Protein AF-0000000080916011 (afdb_homodimer)

InterPro domains:
  IPR001005 SANT/Myb domain [PF23082] (28-76)
  IPR001005 SANT/Myb domain [SM00717] (25-77)
  IPR001005 SANT/Myb domain [cd00167] (28-74)
  IPR009057 Homedomain-like superfamily [SSF46689] (27-83)
  IPR017884 SANT domain [PS51293] (24-79)
  IPR044636 Transcription factor RADIALIS-like [PTHR43952] (23-93)

Solvent-accessible surface area (backbone atoms only — not comparable to full-atom values): 12588 Å² total; per-residue (Å²): 134,87,80,73,76,76,70,77,59,70,60,61,59,50,49,50,47,45,49,49,48,43,49,52,53,51,66,51,63,49,60,67,56,46,51,48,49,52,51,34,42,21,74,42,39,93,82,41,79,67,32,53,59,58,43,18,68,75,37,84,76,39,46,47,68,52,50,52,49,51,50,51,49,52,53,48,55,54,50,38,43,74,65,46,55,65,62,88,78,43,80,62,73,89,61,74,74,67,64,65,66,69,66,68,70,126,134,88,81,72,74,75,69,76,60,69,62,59,58,49,48,50,47,44,49,51,47,43,51,52,52,51,68,50,62,50,60,66,58,46,53,49,49,53,51,33,43,20,75,41,41,94,83,39,80,67,34,54,60,56,43,17,68,75,37,85,77,39,47,45,68,51,49,52,50,50,49,52,48,53,53,47,53,54,50,38,44,74,64,47,55,66,63,87,76,46,83,64,75,88,62,77,74,66,67,65,67,69,67,69,72,123

Structure (mmCIF, N/CA/C/O backbone):
data_AF-0000000080916011-model_v1
#
loop_
_entity.id
_entity.type
_entity.pdbx_description
1 polymer 'SANT domain-containing protein'
#
loop_
_atom_site.group_PDB
_atom_site.id
_atom_site.type_symbol
_atom_site.label_atom_id
_atom_site.label_alt_id
_atom_site.label_comp_id
_atom_site.label_asym_id
_atom_site.label_entity_id
_atom_site.label_seq_id
_atom_site.pdbx_PDB_ins_code
_atom_site.Cartn_x
_atom_site.Cartn_y
_atom_site.Cartn_z
_atom_site.occupancy
_atom_site.B_iso_or_equiv
_atom_site.auth_seq_id
_atom_site.auth_comp_id
_atom_site.auth_asy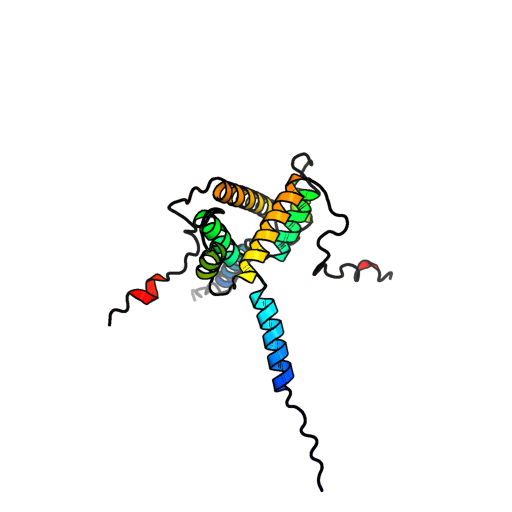m_id
_atom_site.auth_atom_id
_atom_site.pdbx_PDB_model_num
ATOM 1 N N . MET A 1 1 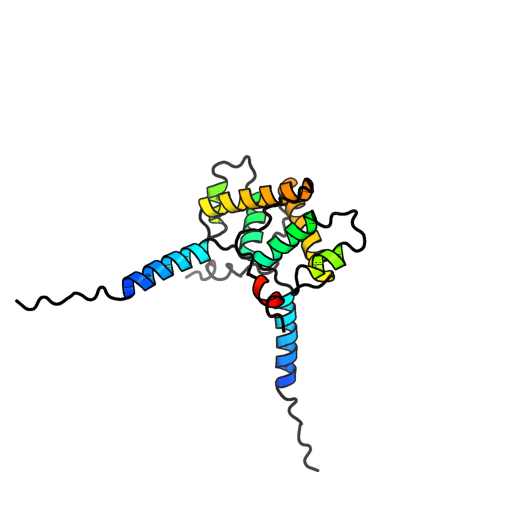? 17.516 40.656 -46.938 1 30.97 1 MET A N 1
ATOM 2 C CA . MET A 1 1 ? 16.969 40.5 -45.625 1 30.97 1 MET A CA 1
ATOM 3 C C . MET A 1 1 ? 17.141 39.062 -45.125 1 30.97 1 MET A C 1
ATOM 5 O O . MET A 1 1 ? 16.719 38.125 -45.812 1 30.97 1 MET A O 1
ATOM 9 N N . ASN A 1 2 ? 18.297 38.688 -44.375 1 34.66 2 ASN A N 1
ATOM 10 C CA . ASN A 1 2 ? 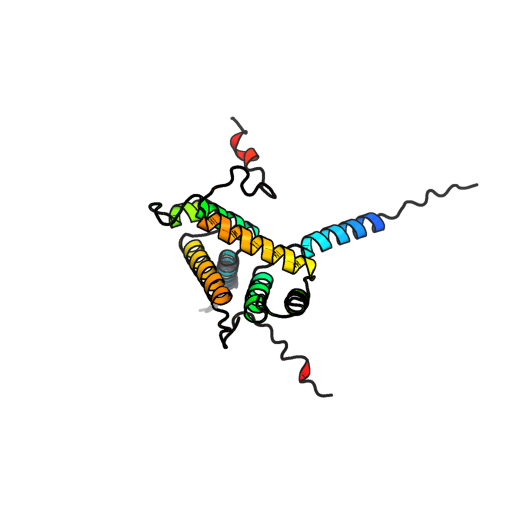18.828 37.438 -43.844 1 34.66 2 ASN A CA 1
ATOM 11 C C . ASN A 1 2 ? 17.859 36.781 -42.875 1 34.66 2 ASN A C 1
ATOM 13 O O . ASN A 1 2 ? 17.578 37.375 -41.812 1 34.66 2 ASN A O 1
ATOM 17 N N . SER A 1 3 ? 16.75 36.188 -43.219 1 41.78 3 SER A N 1
ATOM 18 C CA . SER A 1 3 ? 15.734 35.469 -42.469 1 41.78 3 SER A CA 1
ATOM 19 C C . SER A 1 3 ? 16.359 34.406 -41.562 1 41.78 3 SER A C 1
ATOM 21 O O . SER A 1 3 ? 16.734 33.312 -42.031 1 41.78 3 SER A O 1
ATOM 23 N N . GLY A 1 4 ? 17.219 34.75 -40.594 1 38.47 4 GLY A N 1
ATOM 24 C CA . GLY A 1 4 ? 17.766 33.875 -39.562 1 38.47 4 GLY A CA 1
ATOM 25 C C . GLY A 1 4 ? 16.719 33.031 -38.875 1 38.47 4 GLY A C 1
ATOM 26 O O . GLY A 1 4 ? 15.797 33.562 -38.25 1 38.47 4 GLY A O 1
ATOM 27 N N . ILE A 1 5 ? 16.391 31.859 -39.406 1 44.34 5 ILE A N 1
ATOM 28 C CA . ILE A 1 5 ? 15.586 30.812 -38.781 1 44.34 5 ILE A CA 1
ATOM 29 C C . ILE A 1 5 ? 16.016 30.594 -37.344 1 44.34 5 ILE A C 1
ATOM 31 O O . ILE A 1 5 ? 17.172 30.266 -37.094 1 44.34 5 ILE A O 1
ATOM 35 N N . GLU A 1 6 ? 15.484 31.375 -36.438 1 45.16 6 GLU A N 1
ATOM 36 C CA . GLU A 1 6 ? 15.656 31.109 -35.031 1 45.16 6 GLU A CA 1
ATOM 37 C C . GLU A 1 6 ? 15.43 29.625 -34.688 1 45.16 6 GLU A C 1
ATOM 39 O O . GLU A 1 6 ? 14.367 29.078 -35 1 45.16 6 GLU A O 1
ATOM 44 N N . VAL A 1 7 ? 16.422 28.797 -34.875 1 41.09 7 VAL A N 1
ATOM 45 C CA . VAL A 1 7 ? 16.453 27.438 -34.344 1 41.09 7 VAL A CA 1
ATOM 46 C C . VAL A 1 7 ? 15.906 27.422 -32.906 1 41.09 7 VAL A C 1
ATOM 48 O O . VAL A 1 7 ? 16.422 28.125 -32.031 1 41.09 7 VAL A O 1
ATOM 51 N N . LEU A 1 8 ? 14.617 27.328 -32.844 1 41.47 8 LEU A N 1
ATOM 52 C CA . LEU A 1 8 ? 14.07 27.016 -31.516 1 41.47 8 LEU A CA 1
ATOM 53 C C . LEU A 1 8 ? 14.977 26.062 -30.766 1 41.47 8 LEU A C 1
ATOM 55 O O . LEU A 1 8 ? 15.406 25.047 -31.312 1 41.47 8 LEU A O 1
ATOM 59 N N . SER A 1 9 ? 15.852 26.531 -29.953 1 42.62 9 SER A N 1
ATOM 60 C CA . SER A 1 9 ? 16.828 25.844 -29.109 1 42.62 9 SER A CA 1
ATOM 61 C C . SER A 1 9 ? 16.219 24.625 -28.438 1 42.62 9 SER A C 1
ATOM 63 O O . SER A 1 9 ? 15.047 24.656 -28.047 1 42.62 9 SER A O 1
ATOM 65 N N . PRO A 1 10 ? 16.797 23.453 -28.609 1 45.28 10 PRO A N 1
ATOM 66 C CA . PRO A 1 10 ? 16.469 22.188 -27.953 1 45.28 10 PRO A CA 1
ATOM 67 C C . PRO A 1 10 ? 16.156 22.359 -26.469 1 45.28 10 PRO A C 1
ATOM 69 O O . PRO A 1 10 ? 15.82 21.391 -25.781 1 45.28 10 PRO A O 1
ATOM 72 N N . ALA A 1 11 ? 16.375 23.531 -25.922 1 47.03 11 ALA A N 1
ATOM 73 C CA . ALA A 1 11 ? 16.109 23.703 -24.5 1 47.03 11 ALA A CA 1
ATOM 74 C C . ALA A 1 11 ? 14.617 23.547 -24.203 1 47.03 11 ALA A C 1
ATOM 76 O O . ALA A 1 11 ? 14.227 23.125 -23.109 1 47.03 11 ALA A O 1
ATOM 77 N N . SER A 1 12 ? 13.805 23.922 -25.125 1 51.16 12 SER A N 1
ATOM 78 C CA . SER A 1 12 ? 12.383 23.812 -24.828 1 51.16 12 SER A CA 1
ATOM 79 C C . SER A 1 12 ? 11.961 22.359 -24.672 1 51.16 12 SER A C 1
ATOM 81 O O . SER A 1 12 ? 11.102 22.031 -23.844 1 51.16 12 SER A O 1
ATOM 83 N N . TYR A 1 13 ? 12.453 21.531 -25.469 1 50.59 13 TYR A N 1
ATOM 84 C CA . TYR A 1 13 ? 12.133 20.109 -25.375 1 50.59 13 TYR A CA 1
ATOM 85 C C . TYR A 1 13 ? 12.719 19.5 -24.109 1 50.59 13 TYR A C 1
ATOM 87 O O . TYR A 1 13 ? 12.094 18.641 -23.484 1 50.59 13 TYR A O 1
ATOM 95 N N . LEU A 1 14 ? 13.812 19.922 -23.641 1 52.12 14 LEU A N 1
ATOM 96 C CA . LEU A 1 14 ? 14.391 19.391 -22.406 1 52.12 14 LEU A CA 1
ATOM 97 C C . LEU A 1 14 ? 13.594 19.859 -21.188 1 52.12 14 LEU A C 1
ATOM 99 O O . LEU A 1 14 ? 13.469 19.109 -20.219 1 52.12 14 LEU A O 1
ATOM 103 N N . GLN A 1 15 ? 13.094 21.047 -21.25 1 53.47 15 GLN A N 1
ATOM 104 C CA . GLN A 1 15 ? 12.266 21.531 -20.156 1 53.47 15 GLN A CA 1
ATOM 105 C C . GLN A 1 15 ? 10.961 20.75 -20.062 1 53.47 15 GLN A C 1
ATOM 107 O O . GLN A 1 15 ? 10.5 20.422 -18.969 1 53.47 15 GLN A O 1
ATOM 112 N N . SER A 1 16 ? 10.367 20.578 -21.203 1 54.91 16 SER A N 1
ATOM 113 C CA . SER A 1 16 ? 9.141 19.797 -21.219 1 54.91 16 SER A CA 1
ATOM 114 C C . SER A 1 16 ? 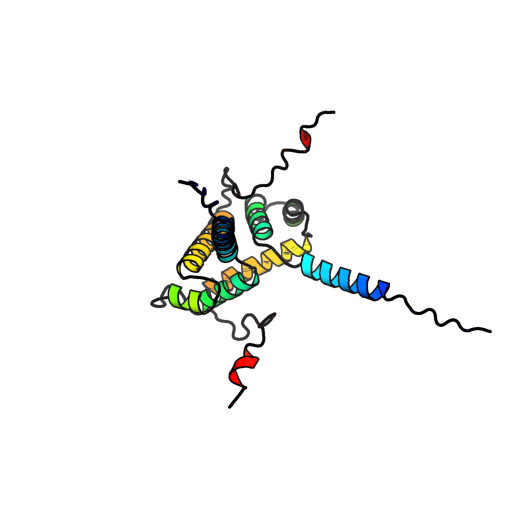9.383 18.375 -20.75 1 54.91 16 SER A C 1
ATOM 116 O O . SER A 1 16 ? 8.562 17.797 -20.031 1 54.91 16 SER A O 1
ATOM 118 N N . SER A 1 17 ? 10.508 17.906 -21.328 1 53.72 17 SER A N 1
ATOM 119 C CA . SER A 1 17 ? 10.828 16.547 -20.906 1 53.72 17 SER A CA 1
ATOM 120 C C . SER A 1 17 ? 11.117 16.484 -19.422 1 53.72 17 SER A C 1
ATOM 122 O O . SER A 1 17 ? 10.758 15.508 -18.75 1 53.72 17 SER A O 1
ATOM 124 N N . ASN A 1 18 ? 11.773 17.547 -19 1 54.34 18 ASN A N 1
ATOM 125 C CA . ASN A 1 18 ? 12.055 17.609 -17.578 1 54.34 18 ASN A CA 1
ATOM 126 C C . ASN A 1 18 ? 10.773 17.719 -16.75 1 54.34 18 ASN A C 1
ATOM 128 O O . ASN A 1 18 ? 10.664 17.125 -15.68 1 54.34 18 ASN A O 1
ATOM 132 N N . TRP A 1 19 ? 9.906 18.625 -17.344 1 58.16 19 TRP A N 1
ATOM 133 C CA . TRP A 1 19 ? 8.656 18.766 -16.609 1 58.16 19 TRP A CA 1
ATOM 134 C C . TRP A 1 19 ? 7.875 17.453 -16.594 1 58.16 19 TRP A C 1
ATOM 136 O O . TRP A 1 19 ? 7.176 17.141 -15.633 1 58.16 19 TRP A O 1
ATOM 146 N N . LEU A 1 20 ? 7.832 16.75 -17.797 1 55.53 20 LEU A N 1
ATOM 147 C CA . LEU A 1 20 ? 7.16 15.461 -17.859 1 55.53 20 LEU A CA 1
ATOM 148 C C . LEU A 1 20 ? 7.848 14.445 -16.953 1 55.53 20 LEU A C 1
ATOM 150 O O . LEU A 1 20 ? 7.18 13.648 -16.297 1 55.53 20 LEU A O 1
ATOM 154 N N . LEU A 1 21 ? 9.141 14.477 -17.047 1 56.78 21 LEU A N 1
ATOM 155 C CA . LEU A 1 21 ? 9.906 13.602 -16.172 1 56.78 21 LEU A CA 1
ATOM 156 C C . LEU A 1 21 ? 9.688 13.977 -14.711 1 56.78 21 LEU A C 1
ATOM 158 O O . LEU A 1 21 ? 9.578 13.094 -13.852 1 56.78 21 LEU A O 1
ATOM 162 N N . GLN A 1 22 ? 9.664 15.234 -14.484 1 54.78 22 GLN A N 1
ATOM 163 C CA . GLN A 1 22 ? 9.398 15.703 -13.125 1 54.78 22 GLN A CA 1
ATOM 164 C C . GLN A 1 22 ? 8 15.305 -12.664 1 54.78 22 GLN A C 1
ATOM 166 O O . GLN A 1 22 ? 7.812 14.883 -11.523 1 54.78 22 GLN A O 1
ATOM 171 N N . GLU A 1 23 ? 7.047 15.555 -13.539 1 54.34 23 GLU A N 1
ATOM 172 C CA . GLU A 1 23 ? 5.688 15.125 -13.219 1 54.34 23 GLU A CA 1
ATOM 173 C C . GLU A 1 23 ? 5.629 13.617 -12.977 1 54.34 23 GLU A C 1
ATOM 175 O O . GLU A 1 23 ? 4.965 13.156 -12.047 1 54.34 23 GLU A O 1
ATOM 180 N N . SER A 1 24 ? 6.367 12.906 -13.898 1 55.12 24 SER A N 1
ATOM 181 C CA . SER A 1 24 ? 6.383 11.453 -13.75 1 55.12 24 SER A CA 1
ATOM 182 C C . SER A 1 24 ? 7.043 11.039 -12.438 1 55.12 24 SER A C 1
ATOM 184 O O . SER A 1 24 ? 6.574 10.117 -11.766 1 55.12 24 SER A O 1
ATOM 186 N N . LEU A 1 25 ? 8.102 11.836 -12.156 1 55.16 25 LEU A N 1
ATOM 187 C CA . LEU A 1 25 ? 8.805 11.508 -10.914 1 55.16 25 LEU A CA 1
ATOM 188 C C . LEU A 1 25 ? 7.977 11.93 -9.703 1 55.16 25 LEU A C 1
ATOM 190 O O . LEU A 1 25 ? 7.996 11.258 -8.672 1 55.16 25 LEU A O 1
ATOM 194 N N . GLY A 1 26 ? 7.328 13.094 -9.867 1 55.66 26 GLY A N 1
ATOM 195 C CA . GLY A 1 26 ? 6.488 13.57 -8.781 1 55.66 26 GLY A CA 1
ATOM 196 C C . GLY A 1 26 ? 5.27 12.695 -8.539 1 55.66 26 GLY A C 1
ATOM 197 O O . GLY A 1 26 ? 4.762 12.625 -7.422 1 55.66 26 GLY A O 1
ATOM 198 N N . THR A 1 27 ? 4.977 11.922 -9.578 1 70.62 27 THR A N 1
ATOM 199 C CA . THR A 1 27 ? 3.77 11.109 -9.445 1 70.62 27 THR A CA 1
ATOM 200 C C . THR A 1 27 ? 4.113 9.703 -8.969 1 70.62 27 THR A C 1
ATOM 202 O O . THR A 1 27 ? 3.242 8.977 -8.484 1 70.62 27 THR A O 1
ATOM 205 N N . ARG A 1 28 ? 5.336 9.516 -8.938 1 88.06 28 ARG A N 1
ATOM 206 C CA . ARG A 1 28 ? 5.707 8.18 -8.484 1 88.06 28 ARG A CA 1
ATOM 207 C C . ARG A 1 28 ? 5.949 8.156 -6.977 1 88.06 28 ARG A C 1
ATOM 209 O O . ARG A 1 28 ? 6.539 9.086 -6.426 1 88.06 28 ARG A O 1
ATOM 216 N N . TRP A 1 29 ? 5.422 7.238 -6.352 1 94.25 29 TRP A N 1
ATOM 217 C CA . TRP A 1 29 ? 5.559 7.062 -4.906 1 94.25 29 TRP A CA 1
ATOM 218 C C . TRP A 1 29 ? 6.629 6.023 -4.586 1 94.25 29 TRP A C 1
ATOM 220 O O . TRP A 1 29 ? 6.586 4.898 -5.09 1 94.25 29 TRP A O 1
ATOM 230 N N . THR A 1 30 ? 7.578 6.492 -3.795 1 89.44 30 THR A N 1
ATOM 231 C CA . THR A 1 30 ? 8.5 5.52 -3.223 1 89.44 30 THR A CA 1
ATOM 232 C C . THR A 1 30 ? 7.871 4.809 -2.029 1 89.44 30 THR A C 1
ATOM 234 O O . THR A 1 30 ? 6.852 5.258 -1.503 1 89.44 30 THR A O 1
ATOM 237 N N . ARG A 1 31 ? 8.531 3.781 -1.639 1 88.56 31 ARG A N 1
ATOM 238 C CA . ARG A 1 31 ? 8.062 3.07 -0.455 1 88.56 31 ARG A CA 1
ATOM 239 C C . ARG A 1 31 ? 8.133 3.961 0.782 1 88.56 31 ARG A C 1
ATOM 241 O O . ARG A 1 31 ? 7.227 3.938 1.62 1 88.56 31 ARG A O 1
ATOM 248 N N . GLN A 1 32 ? 9.133 4.738 0.878 1 90.31 32 GLN A N 1
ATOM 249 C CA . GLN A 1 32 ? 9.281 5.633 2.023 1 90.31 32 GLN A CA 1
ATOM 250 C C . GLN A 1 32 ? 8.188 6.695 2.031 1 90.31 32 GLN A C 1
ATOM 252 O O . GLN A 1 32 ? 7.59 6.973 3.074 1 90.31 32 GLN A O 1
ATOM 257 N N . GLU A 1 33 ? 7.949 7.246 0.902 1 93.56 33 GLU A N 1
ATOM 258 C CA . GLU A 1 33 ? 6.875 8.234 0.801 1 93.56 33 GLU A CA 1
ATOM 259 C C . GLU A 1 33 ? 5.527 7.617 1.164 1 93.56 33 GLU A C 1
ATOM 261 O O . GLU A 1 33 ? 4.711 8.25 1.835 1 93.56 33 GLU A O 1
ATOM 266 N N . ASN A 1 34 ? 5.363 6.402 0.759 1 94.5 34 ASN A N 1
ATOM 267 C CA . ASN A 1 34 ? 4.109 5.734 1.087 1 94.5 34 ASN A CA 1
ATOM 268 C C . ASN A 1 34 ? 3.984 5.48 2.586 1 94.5 34 ASN A C 1
ATOM 270 O O . ASN A 1 34 ? 2.9 5.613 3.154 1 94.5 34 ASN A O 1
ATOM 274 N N . LYS A 1 35 ? 5.031 5.125 3.225 1 93 35 LYS A N 1
ATOM 275 C CA . LYS A 1 35 ? 4.984 4.895 4.664 1 93 35 LYS A CA 1
ATOM 276 C C . LYS A 1 35 ? 4.691 6.191 5.418 1 93 35 LYS A C 1
ATOM 278 O O . LYS A 1 35 ? 3.93 6.191 6.387 1 93 35 LYS A O 1
ATOM 283 N N . LEU A 1 36 ? 5.234 7.297 4.98 1 94.38 36 LEU A N 1
ATOM 284 C CA . LEU A 1 36 ? 4.922 8.594 5.566 1 94.38 36 LEU A CA 1
ATOM 285 C C . LEU A 1 36 ? 3.449 8.938 5.367 1 94.38 36 LEU A C 1
ATOM 287 O O . LEU A 1 36 ? 2.789 9.422 6.289 1 94.38 36 LEU A O 1
ATOM 291 N N . PHE A 1 37 ? 2.992 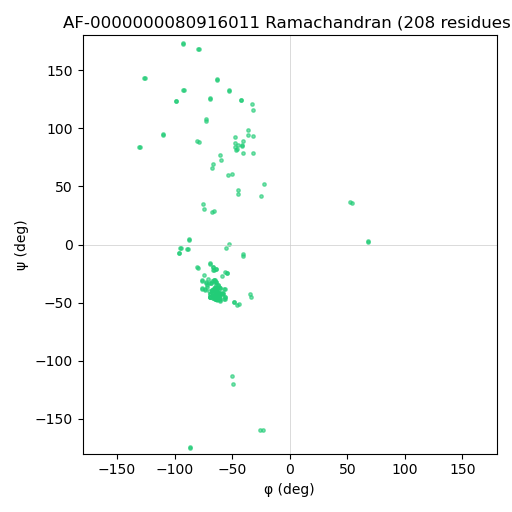8.633 4.195 1 96.94 37 PHE A N 1
ATOM 292 C CA . PHE A 1 37 ? 1.596 8.867 3.848 1 96.94 37 PHE A CA 1
ATOM 293 C C . PHE A 1 37 ? 0.671 8.07 4.762 1 96.94 37 PHE A C 1
ATOM 295 O O . PHE A 1 37 ? -0.263 8.625 5.344 1 96.94 37 PHE A O 1
ATOM 302 N N . GLU A 1 38 ? 0.99 6.84 4.906 1 95.19 38 GLU A N 1
ATOM 303 C CA . GLU A 1 38 ? 0.184 5.969 5.758 1 95.19 38 GLU A CA 1
ATOM 304 C C . GLU A 1 38 ? 0.22 6.434 7.211 1 95.19 38 GLU A C 1
ATOM 306 O O . GLU A 1 38 ? -0.804 6.422 7.895 1 95.19 38 GLU A O 1
ATOM 311 N N . SER A 1 39 ? 1.323 6.887 7.648 1 94 39 SER A N 1
ATOM 312 C CA . SER A 1 39 ? 1.439 7.422 9 1 94 39 SER A CA 1
ATOM 313 C C . SER A 1 39 ? 0.639 8.711 9.156 1 94 39 SER A C 1
ATOM 315 O O . SER A 1 39 ? -0.003 8.93 10.188 1 94 39 SER A O 1
ATOM 317 N N . ALA A 1 40 ? 0.683 9.523 8.148 1 96.88 40 ALA A N 1
ATOM 318 C CA . ALA A 1 40 ? -0.062 10.781 8.18 1 96.88 40 ALA A CA 1
ATOM 319 C C . ALA A 1 40 ? -1.563 10.523 8.281 1 96.88 40 ALA A C 1
ATOM 321 O O . ALA A 1 40 ? -2.279 11.258 8.969 1 96.88 40 ALA A O 1
ATOM 322 N N . LEU A 1 41 ? -1.995 9.469 7.656 1 97.31 41 LEU A N 1
ATOM 323 C CA . LEU A 1 41 ? -3.414 9.133 7.691 1 97.31 41 LEU A CA 1
ATOM 324 C C . LEU A 1 41 ? -3.848 8.758 9.109 1 97.31 41 LEU A C 1
ATOM 326 O O . LEU A 1 41 ? -5.008 8.953 9.477 1 97.31 41 LEU A O 1
ATOM 330 N N . VAL A 1 42 ? -2.938 8.219 9.82 1 94.94 42 VAL A N 1
ATOM 331 C CA . VAL A 1 42 ? -3.232 7.867 11.211 1 94.94 42 VAL A CA 1
ATOM 332 C C . VAL A 1 42 ? -3.393 9.141 12.039 1 94.94 42 VAL A C 1
ATOM 334 O O . VAL A 1 42 ? -4.332 9.258 12.828 1 94.94 42 VAL A O 1
ATOM 337 N N . VAL A 1 43 ? -2.52 10.047 11.852 1 94.5 43 VAL A N 1
ATOM 338 C CA . VAL A 1 43 ? -2.498 11.297 12.602 1 94.5 43 VAL A CA 1
ATOM 339 C C . VAL A 1 43 ? -3.689 12.164 12.203 1 94.5 43 VAL A C 1
ATOM 341 O O . VAL A 1 43 ? -4.383 12.711 13.062 1 94.5 43 VAL A O 1
ATOM 344 N N . TYR A 1 44 ? -3.91 12.25 10.93 1 96.81 44 TYR A N 1
ATOM 345 C CA . TYR A 1 44 ? -5.012 13.039 10.398 1 96.81 44 TYR A CA 1
ATOM 346 C C . TYR A 1 44 ? -6.094 12.148 9.805 1 96.81 44 TYR A C 1
ATOM 348 O O . TYR A 1 44 ? -6.07 11.844 8.609 1 96.81 44 TYR A O 1
ATOM 356 N N . ASP A 1 45 ? -7.062 11.852 10.586 1 93.94 45 ASP A N 1
ATOM 357 C CA . ASP A 1 45 ? -8.094 10.906 10.18 1 93.94 45 ASP A CA 1
ATOM 358 C C . ASP A 1 45 ? -9.211 11.609 9.398 1 93.94 45 ASP A C 1
ATOM 360 O O . ASP A 1 45 ? -9.047 12.766 8.992 1 93.94 45 ASP A O 1
ATOM 364 N N . LYS A 1 46 ? -10.227 11.008 9.047 1 94.31 46 LYS A N 1
ATOM 365 C CA . LYS A 1 46 ? -11.273 11.461 8.141 1 94.31 46 LYS A CA 1
ATOM 366 C C . LYS A 1 46 ? -12 12.68 8.703 1 94.31 46 LYS A C 1
ATOM 368 O O . LYS A 1 46 ? -12.602 13.453 7.953 1 94.31 46 LYS A O 1
ATOM 373 N N . ASP A 1 47 ? -11.891 12.828 10.023 1 95.56 47 ASP A N 1
ATOM 374 C CA . ASP A 1 47 ? -12.633 13.922 10.641 1 95.56 47 ASP A CA 1
ATOM 375 C C . ASP A 1 47 ? -11.75 15.164 10.805 1 95.56 47 ASP A C 1
ATOM 377 O O . ASP A 1 47 ? -12.219 16.203 11.266 1 95.56 47 ASP A O 1
ATOM 381 N N . THR A 1 48 ? -10.539 15.039 10.445 1 96.5 48 THR A N 1
ATOM 382 C CA . THR A 1 48 ? -9.617 16.172 10.57 1 96.5 48 THR A CA 1
ATOM 383 C C . THR A 1 48 ? -9.969 17.266 9.57 1 96.5 48 THR A C 1
ATOM 385 O O . THR A 1 48 ? -10.07 17.016 8.367 1 96.5 48 THR A O 1
ATOM 388 N N . PRO A 1 49 ? -10.172 18.484 9.938 1 98.31 49 PRO A N 1
ATOM 389 C CA . PRO A 1 49 ? -10.336 19.578 8.977 1 98.31 49 PRO A CA 1
ATOM 390 C C . PRO A 1 49 ? -9.086 19.797 8.125 1 98.31 49 PRO A C 1
ATOM 392 O O . PRO A 1 49 ? -7.965 19.688 8.617 1 98.31 49 PRO A O 1
ATOM 395 N N . ASP A 1 50 ? -9.227 20.109 6.875 1 98.38 50 ASP A N 1
ATOM 396 C CA . ASP A 1 50 ? -8.148 20.328 5.914 1 98.38 50 ASP A CA 1
ATOM 397 C C . ASP A 1 50 ? -7.176 19.156 5.887 1 98.38 50 ASP A C 1
ATOM 399 O O . ASP A 1 50 ? -5.965 19.344 5.789 1 98.38 50 ASP A O 1
ATOM 403 N N . ARG A 1 51 ? -7.656 17.984 6.039 1 98.19 51 ARG A N 1
ATOM 404 C CA . ARG A 1 51 ? -6.898 16.75 6.188 1 98.19 51 ARG A CA 1
ATOM 405 C C . ARG A 1 51 ? -5.816 16.641 5.121 1 98.19 51 ARG A C 1
ATOM 407 O O . ARG A 1 51 ? -4.652 16.391 5.438 1 98.19 51 ARG A O 1
ATOM 414 N N . TRP A 1 52 ? -6.211 16.859 3.871 1 98.62 52 TRP A N 1
ATOM 415 C CA . TRP A 1 52 ? -5.297 16.562 2.773 1 98.62 52 TRP A CA 1
ATOM 416 C C . TRP A 1 52 ? -4.172 17.578 2.707 1 98.62 52 TRP A C 1
ATOM 418 O O . TRP A 1 52 ? -3.047 17.25 2.324 1 98.62 52 TRP A O 1
ATOM 428 N N . LEU A 1 53 ? -4.457 18.797 3.068 1 98.69 53 LEU A N 1
ATOM 429 C CA . LEU A 1 53 ? -3.389 19.781 3.201 1 98.69 53 LEU A CA 1
ATOM 430 C C . LEU A 1 53 ? -2.375 19.344 4.254 1 98.69 53 LEU A C 1
ATOM 432 O O . LEU A 1 53 ? -1.166 19.469 4.047 1 98.69 53 LEU A O 1
ATOM 436 N N . LYS A 1 54 ? -2.846 18.828 5.371 1 98.56 54 LYS A N 1
ATOM 437 C CA . LYS A 1 54 ? -1.981 18.391 6.465 1 98.56 54 LYS A CA 1
ATOM 438 C C . LYS A 1 54 ? -1.187 17.156 6.07 1 98.56 54 LYS A C 1
ATOM 440 O O . LYS A 1 54 ? 0.017 17.078 6.328 1 98.56 54 LYS A O 1
ATOM 445 N N . VAL A 1 55 ? -1.814 16.234 5.418 1 98.25 55 VAL A N 1
ATOM 446 C CA . VAL A 1 55 ? -1.133 15.039 4.953 1 98.25 55 VAL A CA 1
ATOM 447 C C . VAL A 1 55 ? -0.036 15.414 3.961 1 98.25 55 VAL A C 1
ATOM 449 O O . VAL A 1 55 ? 1.108 14.977 4.094 1 98.25 55 VAL A O 1
ATOM 452 N N . ALA A 1 56 ? -0.318 16.25 3.01 1 97.94 56 ALA A N 1
ATOM 453 C CA . ALA A 1 56 ? 0.651 16.641 1.991 1 97.94 56 ALA A CA 1
ATOM 454 C C . ALA A 1 56 ? 1.829 17.391 2.613 1 97.94 56 ALA A C 1
ATOM 456 O O . ALA A 1 56 ? 2.965 17.266 2.152 1 97.94 56 ALA A O 1
ATOM 457 N N . SER A 1 57 ? 1.591 18.109 3.646 1 98.06 57 SER A N 1
ATOM 458 C CA . SER A 1 57 ? 2.639 18.891 4.285 1 98.06 57 SER A CA 1
ATOM 459 C C . SER A 1 57 ? 3.703 18 4.91 1 98.06 57 SER A C 1
ATOM 461 O O . SER A 1 57 ? 4.824 18.438 5.16 1 98.06 57 SER A O 1
ATOM 463 N N . LEU A 1 58 ? 3.367 16.734 5.199 1 96.81 58 LEU A N 1
ATOM 464 C CA . LEU A 1 58 ? 4.305 15.82 5.836 1 96.81 58 LEU A CA 1
ATOM 465 C C . LEU A 1 58 ? 5.129 15.078 4.793 1 96.81 58 LEU A C 1
ATOM 467 O O . LEU A 1 58 ? 6.031 14.312 5.141 1 96.81 58 LEU A O 1
ATOM 471 N N . ILE A 1 59 ? 4.809 15.312 3.49 1 95.94 59 ILE A N 1
ATOM 472 C CA . ILE A 1 59 ? 5.508 14.672 2.383 1 95.94 59 ILE A CA 1
ATOM 473 C C . ILE A 1 59 ? 5.93 15.719 1.359 1 95.94 59 ILE A C 1
ATOM 475 O O . ILE A 1 59 ? 5.277 15.891 0.327 1 95.94 59 ILE A O 1
ATOM 479 N N . PRO A 1 60 ? 7.023 16.391 1.512 1 93.19 60 PRO A N 1
ATOM 480 C CA . PRO A 1 60 ? 7.406 17.578 0.747 1 93.19 60 PRO A CA 1
ATOM 481 C C . PRO A 1 60 ? 7.383 17.344 -0.762 1 93.19 60 PRO A C 1
ATOM 483 O O . PRO A 1 60 ? 7.137 18.281 -1.532 1 93.19 60 PRO A O 1
ATOM 486 N N . SER A 1 61 ? 7.523 16.172 -1.202 1 93.44 61 SER A N 1
ATOM 487 C CA . SER A 1 61 ? 7.57 15.891 -2.633 1 93.44 61 SER A CA 1
ATOM 488 C C . SER A 1 61 ? 6.172 15.672 -3.201 1 93.44 61 SER A C 1
ATOM 490 O O . SER A 1 61 ? 6.016 15.391 -4.391 1 93.44 61 SER A O 1
ATOM 492 N N . LYS A 1 62 ? 5.18 15.844 -2.422 1 96.25 62 LYS A N 1
ATOM 493 C CA . LYS A 1 62 ? 3.82 15.539 -2.852 1 96.25 62 LYS A CA 1
ATOM 494 C C . LYS A 1 62 ? 2.896 16.734 -2.652 1 96.25 62 LYS A C 1
ATOM 496 O O . LYS A 1 62 ? 2.994 17.438 -1.646 1 96.25 62 LYS A O 1
ATOM 501 N N . THR A 1 63 ? 2.012 16.844 -3.621 1 96.44 63 THR A N 1
ATOM 502 C CA . THR A 1 63 ? 0.969 17.859 -3.539 1 96.44 63 THR A CA 1
ATOM 503 C C . THR A 1 63 ? -0.291 17.297 -2.895 1 96.44 63 THR A C 1
ATOM 505 O O . THR A 1 63 ? -0.397 16.078 -2.691 1 96.44 63 THR A O 1
ATOM 508 N N . VAL A 1 64 ? -1.215 18.188 -2.654 1 98.06 64 VAL A N 1
ATOM 509 C CA . VAL A 1 64 ? -2.521 17.781 -2.137 1 98.06 64 VAL A CA 1
ATOM 510 C C . VAL A 1 64 ? -3.188 16.812 -3.107 1 98.06 64 VAL A C 1
ATOM 512 O O . VAL A 1 64 ? -3.727 15.789 -2.693 1 98.06 64 VAL A O 1
ATOM 515 N N . ASN A 1 65 ? -3.092 17.094 -4.328 1 97.12 65 ASN A N 1
ATOM 516 C CA . ASN A 1 65 ? -3.686 16.203 -5.316 1 97.12 65 ASN A CA 1
ATOM 517 C C . ASN A 1 65 ? -2.994 14.844 -5.324 1 97.12 65 ASN A C 1
ATOM 519 O O . ASN A 1 65 ? -3.646 13.812 -5.508 1 97.12 65 ASN A O 1
ATOM 523 N N . ASP A 1 66 ? -1.749 14.852 -5.145 1 96.56 66 ASP A N 1
ATOM 524 C CA . ASP A 1 66 ? -1.019 13.594 -5.094 1 96.56 66 ASP A CA 1
ATOM 525 C C . ASP A 1 66 ? -1.504 12.719 -3.938 1 96.56 66 ASP A C 1
ATOM 527 O O . ASP A 1 66 ? -1.707 11.516 -4.105 1 96.56 66 ASP A O 1
ATOM 531 N N . VAL A 1 67 ? -1.722 13.281 -2.787 1 97.94 67 VAL A N 1
ATOM 532 C CA . VAL A 1 67 ? -2.07 12.477 -1.622 1 97.94 67 VAL A CA 1
ATOM 533 C C . VAL A 1 67 ? -3.527 12.031 -1.72 1 97.94 67 VAL A C 1
ATOM 535 O O . VAL A 1 67 ? -3.879 10.938 -1.271 1 97.94 67 VAL A O 1
ATOM 538 N N . ILE A 1 68 ? -4.316 12.859 -2.332 1 97.75 68 ILE A N 1
ATOM 539 C CA . ILE A 1 68 ? -5.695 12.445 -2.549 1 97.75 68 ILE A CA 1
ATOM 540 C C . ILE A 1 68 ? -5.73 11.242 -3.492 1 97.75 68 ILE A C 1
ATOM 542 O O . ILE A 1 68 ? -6.422 10.258 -3.227 1 97.75 68 ILE A O 1
ATOM 546 N N . LYS A 1 69 ? -5.051 11.289 -4.512 1 96.62 69 LYS A N 1
ATOM 547 C CA . LYS A 1 69 ? -4.992 10.172 -5.449 1 96.62 69 LYS A CA 1
ATOM 548 C C . LYS A 1 69 ? -4.434 8.922 -4.781 1 96.62 69 LYS A C 1
ATOM 550 O O . LYS A 1 69 ? -4.934 7.812 -5 1 96.62 69 LYS A O 1
ATOM 555 N N . GLN A 1 70 ? -3.338 9.102 -4.043 1 96.38 70 GLN A N 1
ATOM 556 C CA . GLN A 1 70 ? -2.746 7.977 -3.33 1 96.38 70 GLN A CA 1
ATOM 557 C C . GLN A 1 70 ? -3.758 7.324 -2.393 1 96.38 70 GLN A C 1
ATOM 559 O O . GLN A 1 70 ? -3.801 6.098 -2.271 1 96.38 70 GLN A O 1
ATOM 564 N N . TYR A 1 71 ? -4.582 8.133 -1.753 1 97.5 71 TYR A N 1
ATOM 565 C CA . TYR A 1 71 ? -5.613 7.613 -0.862 1 97.5 71 TYR A CA 1
ATOM 566 C C . TYR A 1 71 ? -6.648 6.809 -1.638 1 97.5 71 TYR A C 1
ATOM 568 O O . TYR A 1 71 ? -7.051 5.727 -1.208 1 97.5 71 TYR A O 1
ATOM 576 N N . ARG A 1 72 ? -7.051 7.336 -2.727 1 96.88 72 ARG A N 1
ATOM 577 C CA . ARG A 1 72 ? -8.016 6.625 -3.561 1 96.88 72 ARG A CA 1
ATOM 578 C C . ARG A 1 72 ? -7.449 5.293 -4.043 1 96.88 72 ARG A C 1
ATOM 580 O O . ARG A 1 72 ? -8.156 4.281 -4.055 1 96.88 72 ARG A O 1
ATOM 587 N N . GLU A 1 73 ? -6.176 5.312 -4.43 1 93.75 73 GLU A N 1
ATOM 588 C CA . GLU A 1 73 ? -5.531 4.078 -4.855 1 93.75 73 GLU A CA 1
ATOM 589 C C . GLU A 1 73 ? -5.465 3.066 -3.717 1 93.75 73 GLU A C 1
ATOM 591 O O . GLU A 1 73 ? -5.734 1.879 -3.914 1 93.75 73 GLU A O 1
ATOM 596 N N . LEU A 1 74 ? -5.066 3.562 -2.568 1 95.12 74 LEU A N 1
ATOM 597 C CA . LEU A 1 74 ? -5.016 2.697 -1.394 1 95.12 74 LEU A CA 1
ATOM 598 C C . LEU A 1 74 ? -6.379 2.064 -1.13 1 95.12 74 LEU A C 1
ATOM 600 O O . LEU A 1 74 ? -6.473 0.853 -0.915 1 95.12 74 LEU A O 1
ATOM 604 N N . GLU A 1 75 ? -7.457 2.859 -1.198 1 94.31 75 GLU A N 1
ATOM 605 C CA . GLU A 1 75 ? -8.812 2.365 -0.972 1 94.31 75 GLU A CA 1
ATOM 606 C C . GLU A 1 75 ? -9.211 1.343 -2.033 1 94.31 75 GLU A C 1
ATOM 608 O O . GLU A 1 75 ? -9.836 0.327 -1.722 1 94.31 75 GLU A O 1
ATOM 613 N N . GLU A 1 76 ? -8.891 1.604 -3.203 1 92.5 76 GLU A N 1
ATOM 614 C CA . GLU A 1 76 ? -9.203 0.694 -4.301 1 92.5 76 GLU A CA 1
ATOM 615 C C . GLU A 1 76 ? -8.477 -0.638 -4.141 1 92.5 76 GLU A C 1
ATOM 617 O O . GLU A 1 76 ? -9.078 -1.702 -4.312 1 92.5 76 GLU A O 1
ATOM 622 N N . ASP A 1 77 ? -7.164 -0.593 -3.836 1 90.62 77 ASP A N 1
ATOM 623 C CA . ASP A 1 77 ? -6.391 -1.818 -3.668 1 90.62 77 ASP A CA 1
ATOM 624 C C . ASP A 1 77 ? -7.008 -2.715 -2.598 1 90.62 77 ASP A C 1
ATOM 626 O O . ASP A 1 77 ? -7.188 -3.916 -2.814 1 90.62 77 ASP A O 1
ATOM 630 N N . VAL A 1 78 ? -7.348 -2.127 -1.477 1 92.56 78 VAL A N 1
ATOM 631 C CA . VAL A 1 78 ? -7.941 -2.879 -0.377 1 92.56 78 VAL A CA 1
ATOM 632 C C . VAL A 1 78 ? -9.281 -3.459 -0.813 1 92.56 78 VAL A C 1
ATOM 634 O O . VAL A 1 78 ? -9.57 -4.633 -0.568 1 92.56 78 VAL A O 1
ATOM 637 N N . SER A 1 79 ? -10.102 -2.717 -1.504 1 92.69 79 SER A N 1
ATOM 638 C CA . SER A 1 79 ? -11.422 -3.154 -1.946 1 92.69 79 SER A CA 1
ATOM 639 C C . SER A 1 79 ? -11.32 -4.32 -2.922 1 92.69 79 SER A C 1
ATOM 641 O O . SER A 1 79 ? -12.078 -5.289 -2.822 1 92.69 79 SER A O 1
ATOM 643 N N . VAL A 1 80 ? -10.414 -4.238 -3.84 1 91.38 80 VAL A N 1
ATOM 644 C CA . VAL A 1 80 ? -10.258 -5.262 -4.867 1 91.38 80 VAL A CA 1
ATOM 645 C C . VAL A 1 80 ? -9.773 -6.562 -4.227 1 91.38 80 VAL A C 1
ATOM 647 O O . VAL A 1 80 ? -10.289 -7.641 -4.531 1 91.38 80 VAL A O 1
ATOM 650 N N . ILE A 1 81 ? -8.844 -6.492 -3.301 1 91.81 81 ILE A N 1
ATOM 651 C CA . ILE A 1 81 ? -8.328 -7.676 -2.617 1 91.81 81 ILE A CA 1
ATOM 652 C C . ILE A 1 81 ? -9.445 -8.336 -1.81 1 91.81 81 ILE A C 1
ATOM 654 O O . ILE A 1 81 ? -9.633 -9.547 -1.878 1 91.81 81 ILE A O 1
ATOM 658 N N . GLU A 1 82 ? -10.211 -7.566 -1.083 1 91.19 82 GLU A N 1
ATOM 659 C CA . GLU A 1 82 ? -11.258 -8.062 -0.195 1 91.19 82 GLU A CA 1
ATOM 660 C C . GLU A 1 82 ? -12.414 -8.664 -0.986 1 91.19 82 GLU A C 1
ATOM 662 O O . GLU A 1 82 ? -13.055 -9.617 -0.535 1 91.19 82 GLU A O 1
ATOM 667 N N . SER A 1 83 ? -12.641 -8.109 -2.1 1 90.06 83 SER A N 1
ATOM 668 C CA . SER A 1 83 ? -13.773 -8.578 -2.895 1 90.06 83 SER A CA 1
ATOM 669 C C . SER A 1 83 ? -13.43 -9.859 -3.65 1 90.06 83 SER A C 1
ATOM 671 O O . SER A 1 83 ? -14.32 -10.586 -4.09 1 90.06 83 SER A O 1
ATOM 673 N N . GLY A 1 84 ? -12.094 -10.086 -3.82 1 83.38 84 GLY A N 1
ATOM 674 C CA . GLY A 1 84 ? -11.664 -11.242 -4.59 1 83.38 84 GLY A CA 1
ATOM 675 C C . GLY A 1 84 ? -12 -11.133 -6.066 1 83.38 84 GLY A C 1
ATOM 676 O O . GLY A 1 84 ? -11.938 -12.125 -6.797 1 83.38 84 GLY A O 1
ATOM 677 N N . PHE A 1 85 ? -12.594 -9.961 -6.426 1 73.56 85 PHE A N 1
ATOM 678 C CA . PHE A 1 85 ? -12.961 -9.727 -7.816 1 73.56 85 PHE A CA 1
ATOM 679 C C . PHE A 1 85 ? -11.727 -9.469 -8.672 1 73.56 85 PHE A C 1
ATOM 681 O O . PHE A 1 85 ? -10.93 -8.578 -8.359 1 73.56 85 PHE A O 1
ATOM 688 N N . ILE A 1 86 ? -11.359 -10.289 -9.43 1 67.19 86 ILE A N 1
ATOM 689 C CA . ILE A 1 86 ? -10.234 -10.148 -10.344 1 67.19 86 ILE A CA 1
ATOM 690 C C . ILE A 1 86 ? -10.672 -9.352 -11.578 1 67.19 86 ILE A C 1
ATOM 692 O O . ILE A 1 86 ? -11.516 -9.812 -12.352 1 67.19 86 ILE A O 1
ATOM 696 N N . PRO A 1 87 ? -10.547 -7.992 -11.492 1 57.53 87 PRO A N 1
ATOM 697 C CA . PRO A 1 87 ? -10.961 -7.336 -12.734 1 57.53 87 PRO A CA 1
ATOM 698 C C . PRO A 1 87 ? -10.258 -7.906 -13.961 1 57.53 87 PRO A C 1
ATOM 700 O O . PRO A 1 87 ? -9.141 -8.406 -13.859 1 57.53 87 PRO A O 1
ATOM 703 N N . VAL A 1 88 ? -11.016 -8.18 -14.992 1 54.34 88 VAL A N 1
ATOM 704 C CA . VAL A 1 88 ? -10.414 -8.602 -16.25 1 54.34 88 VAL A CA 1
ATOM 705 C C . VAL A 1 88 ? -9.227 -7.695 -16.578 1 54.34 88 VAL A C 1
ATOM 707 O O . VAL A 1 88 ? -8.242 -8.141 -17.172 1 54.34 88 VAL A O 1
ATOM 710 N N . SER A 1 89 ? -9.5 -6.367 -16.547 1 50.03 89 SER A N 1
ATOM 711 C CA . SER A 1 89 ? -8.523 -5.391 -17.016 1 50.03 89 SER A CA 1
ATOM 712 C C . SER A 1 89 ? -7.379 -5.211 -16.031 1 50.03 89 SER A C 1
ATOM 714 O O . SER A 1 89 ? -7.348 -4.234 -15.281 1 50.03 89 SER A O 1
ATOM 716 N N . VAL A 1 90 ? -7.109 -6.18 -15.383 1 46.22 90 VAL A N 1
ATOM 717 C CA . VAL A 1 90 ? -6.105 -5.965 -14.352 1 46.22 90 VAL A CA 1
ATOM 718 C C . VAL A 1 90 ? -5.238 -4.758 -14.711 1 46.22 90 VAL A C 1
ATOM 720 O O . VAL A 1 90 ? -5.254 -4.297 -15.852 1 46.22 90 VAL A O 1
ATOM 723 N N . TYR A 1 91 ? -3.961 -4.723 -14.047 1 44.34 91 TYR A N 1
ATOM 724 C CA . TYR A 1 91 ? -2.934 -3.693 -14.164 1 44.34 91 TYR A CA 1
ATOM 725 C C . TYR A 1 91 ? -2.725 -3.289 -15.617 1 44.34 91 TYR A C 1
ATOM 727 O O . TYR A 1 91 ? -2.01 -3.967 -16.359 1 44.34 91 TYR A O 1
ATOM 735 N N . THR A 1 92 ? -3.627 -3.1 -16.391 1 37.75 92 THR A N 1
ATOM 736 C CA . THR A 1 92 ? -3.316 -2.609 -17.719 1 37.75 92 THR A CA 1
ATOM 737 C C . THR A 1 92 ? -2.113 -1.671 -17.688 1 37.75 92 THR A C 1
ATOM 739 O O . THR A 1 92 ? -1.656 -1.202 -18.734 1 37.75 92 THR A O 1
ATOM 742 N N . ALA A 1 93 ? -2.049 -0.753 -16.766 1 38.41 93 ALA A N 1
ATOM 743 C CA . ALA A 1 93 ? -1.107 0.277 -17.203 1 38.41 93 ALA A CA 1
ATOM 744 C C . ALA A 1 93 ? 0.215 -0.341 -17.656 1 38.41 93 ALA A C 1
ATOM 746 O O . ALA A 1 93 ? 0.668 -0.106 -18.766 1 38.41 93 ALA A O 1
ATOM 747 N N . ASP A 1 94 ? 1.417 -0.084 -16.875 1 38.44 94 ASP A N 1
ATOM 748 C CA . ASP A 1 94 ? 2.742 -0.386 -17.406 1 38.44 94 ASP A CA 1
ATOM 749 C C . ASP A 1 94 ? 2.941 -1.893 -17.562 1 38.44 94 ASP A C 1
ATOM 751 O O . ASP A 1 94 ? 3.379 -2.564 -16.625 1 38.44 94 ASP A O 1
ATOM 755 N N . SER A 1 95 ? 2.025 -2.77 -17.766 1 37.38 95 SER A N 1
ATOM 756 C CA . SER A 1 95 ? 2.234 -4.117 -18.281 1 37.38 95 SER A CA 1
ATOM 757 C C . SER A 1 95 ? 3.262 -4.129 -19.406 1 37.38 95 SER A C 1
ATOM 759 O O . SER A 1 95 ? 3.02 -3.566 -20.484 1 37.38 95 SER A O 1
ATOM 761 N N . PHE A 1 96 ? 4.508 -4.074 -19.188 1 35.41 96 PHE A N 1
ATOM 762 C CA . PHE A 1 96 ? 5.59 -4.57 -20.031 1 35.41 96 PHE A CA 1
ATOM 763 C C . PHE A 1 96 ? 5.148 -5.805 -20.797 1 35.41 96 PHE A C 1
ATOM 765 O O . PHE A 1 96 ? 4.52 -6.707 -20.234 1 35.41 96 PHE A O 1
ATOM 772 N N . THR A 1 97 ? 5.07 -5.758 -22.141 1 34.44 97 THR A N 1
ATOM 773 C CA . THR A 1 97 ? 5.176 -6.668 -23.266 1 34.44 97 THR A CA 1
ATOM 774 C C . THR A 1 97 ? 5.98 -7.91 -22.891 1 34.44 97 THR A C 1
ATOM 776 O O . THR A 1 97 ? 7.207 -7.848 -22.781 1 34.44 97 THR A O 1
ATOM 779 N N . LEU A 1 98 ? 5.777 -8.625 -21.922 1 32.47 98 LEU A N 1
ATOM 780 C CA . LEU A 1 98 ? 6.262 -9.992 -22.062 1 32.47 98 LEU A CA 1
ATOM 781 C C . LEU A 1 98 ? 5.746 -10.633 -23.344 1 32.47 98 LEU A C 1
ATOM 783 O O . LEU A 1 98 ? 5.938 -11.828 -23.578 1 32.47 98 LEU A O 1
ATOM 787 N N . GLU A 1 99 ? 5 -9.984 -24.141 1 35.03 99 GLU A N 1
ATOM 788 C CA . GLU A 1 99 ? 4.754 -10.609 -25.438 1 35.03 99 GLU A CA 1
ATOM 789 C C . GLU A 1 99 ? 6.062 -10.906 -26.172 1 35.03 99 GLU A C 1
ATOM 791 O O . GLU A 1 99 ? 6.078 -11.641 -27.156 1 35.03 99 GLU A O 1
ATOM 796 N N . TRP A 1 100 ? 7.176 -10.227 -25.906 1 35.44 100 TRP A N 1
ATOM 797 C CA . TRP A 1 100 ? 8.289 -10.492 -26.812 1 35.44 100 TRP A CA 1
ATOM 798 C C . TRP A 1 100 ? 8.703 -11.953 -26.75 1 35.44 100 TRP A C 1
ATOM 800 O O . TRP A 1 100 ? 9.031 -12.562 -27.766 1 35.44 100 TRP A O 1
ATOM 810 N N . VAL A 1 101 ? 8.656 -12.609 -25.516 1 33.22 101 VAL A N 1
ATOM 811 C CA . VAL A 1 101 ? 9.445 -13.836 -25.625 1 33.22 101 VAL A CA 1
ATOM 812 C C . VAL A 1 101 ? 8.664 -14.883 -26.406 1 33.22 101 VAL A C 1
ATOM 814 O O . VAL A 1 101 ? 9.258 -15.664 -27.156 1 33.22 101 VAL A O 1
ATOM 817 N N . ASN A 1 102 ? 7.398 -15.016 -26.266 1 30.58 102 ASN A N 1
ATOM 818 C CA . ASN A 1 102 ? 7.008 -16.25 -26.938 1 30.58 102 ASN A CA 1
ATOM 819 C C . ASN A 1 102 ? 7.098 -16.125 -28.453 1 30.58 102 ASN A C 1
ATOM 821 O O . ASN A 1 102 ? 6.867 -17.078 -29.188 1 30.58 102 ASN A O 1
ATOM 825 N N . ASN A 1 103 ? 6.906 -14.977 -29 1 31.31 103 ASN A N 1
ATOM 826 C CA . ASN A 1 103 ? 6.672 -15.258 -30.406 1 31.31 103 ASN A CA 1
ATOM 827 C C . ASN A 1 103 ? 7.941 -15.758 -31.094 1 31.31 103 ASN A C 1
ATOM 829 O O . ASN A 1 103 ? 7.996 -15.836 -32.344 1 31.31 103 ASN A O 1
ATOM 833 N N . GLN A 1 104 ? 9.18 -15.594 -30.547 1 29.27 104 GLN A N 1
ATOM 834 C CA . GLN A 1 104 ? 10.18 -16.062 -31.5 1 29.27 104 GLN A CA 1
ATOM 835 C C . GLN A 1 104 ? 10.086 -17.578 -31.688 1 29.27 104 GLN A C 1
ATOM 837 O O . GLN A 1 104 ? 10.289 -18.344 -30.75 1 29.27 104 GLN A O 1
ATOM 842 N N . GLY A 1 105 ? 9.016 -18.109 -32.25 1 25.08 105 GLY A N 1
ATOM 843 C CA . GLY A 1 105 ? 9.023 -19.344 -33.031 1 25.08 105 GLY A CA 1
ATOM 844 C C . GLY A 1 105 ? 10.32 -19.578 -33.781 1 25.08 105 GLY A C 1
ATOM 845 O O . GLY A 1 105 ? 10.789 -18.703 -34.5 1 25.08 105 GLY A O 1
ATOM 846 N N . PHE A 1 106 ? 11.266 -20.328 -33.156 1 25.06 106 PHE A N 1
ATOM 847 C CA . PHE A 1 106 ? 12.016 -21.156 -34.094 1 25.06 106 PHE A CA 1
ATOM 848 C C . PHE A 1 106 ? 11.078 -22.062 -34.875 1 25.06 106 PHE A C 1
ATOM 850 O O . PHE A 1 106 ? 10.008 -22.438 -34.406 1 25.06 106 PHE A O 1
ATOM 857 N N . MET B 1 1 ? 62.188 -16.891 5.129 1 32.44 1 MET B N 1
ATOM 858 C CA . MET B 1 1 ? 60.812 -17.328 4.828 1 32.44 1 MET B CA 1
ATOM 859 C C . MET B 1 1 ? 59.875 -16.141 4.789 1 32.44 1 MET B C 1
ATOM 861 O O . MET B 1 1 ? 59.781 -15.375 5.762 1 32.44 1 MET B O 1
ATOM 865 N N . ASN B 1 2 ? 59.688 -15.406 3.576 1 34.88 2 ASN B N 1
ATOM 866 C CA . ASN B 1 2 ? 58.969 -14.195 3.207 1 34.88 2 ASN B CA 1
ATOM 867 C C . ASN B 1 2 ? 57.469 -14.336 3.479 1 34.88 2 ASN B C 1
ATOM 869 O O . ASN B 1 2 ? 56.781 -15.195 2.896 1 34.88 2 ASN B O 1
ATOM 873 N N . SER B 1 3 ? 56.938 -14.25 4.703 1 41.22 3 SER B N 1
ATOM 874 C CA . SER B 1 3 ? 55.562 -14.32 5.18 1 41.22 3 SER B CA 1
ATOM 875 C C . SER B 1 3 ? 54.656 -13.32 4.453 1 41.22 3 SER B C 1
ATOM 877 O O . SER B 1 3 ? 54.688 -12.133 4.773 1 41.22 3 SER B O 1
ATOM 879 N N . GLY B 1 4 ? 54.531 -13.414 3.115 1 39.62 4 GLY B N 1
ATOM 880 C CA . GLY B 1 4 ? 53.594 -12.609 2.326 1 39.62 4 GLY B CA 1
ATOM 881 C C . GLY B 1 4 ? 52.188 -12.578 2.895 1 39.62 4 GLY B C 1
ATOM 882 O O . GLY B 1 4 ? 51.562 -13.625 3.074 1 39.62 4 GLY B O 1
ATOM 883 N N . I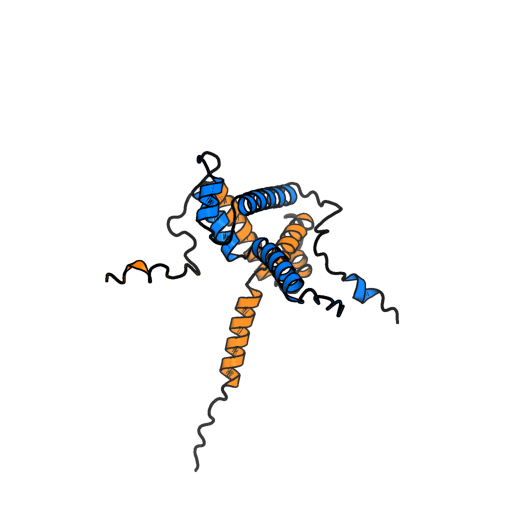LE B 1 5 ? 51.875 -11.609 3.713 1 42.78 5 ILE B N 1
ATOM 884 C CA . ILE B 1 5 ? 50.562 -11.25 4.195 1 42.78 5 ILE B CA 1
ATOM 885 C C . ILE B 1 5 ? 49.594 -11.188 3.025 1 42.78 5 ILE B C 1
ATOM 887 O O . ILE B 1 5 ? 49.781 -10.422 2.078 1 42.78 5 ILE B O 1
ATOM 891 N N . GLU B 1 6 ? 49.031 -12.312 2.619 1 41.53 6 GLU B N 1
ATOM 892 C CA . GLU B 1 6 ? 47.938 -12.32 1.659 1 41.53 6 GLU B CA 1
ATOM 893 C C . GLU B 1 6 ? 46.875 -11.289 2.029 1 41.53 6 GLU B C 1
ATOM 895 O O . GLU B 1 6 ? 46.312 -11.336 3.121 1 41.53 6 GLU B O 1
ATOM 900 N N . VAL B 1 7 ? 47.125 -10.031 1.674 1 42.16 7 VAL B N 1
ATOM 901 C CA . VAL B 1 7 ? 46.062 -9.023 1.695 1 42.16 7 VAL B CA 1
ATOM 902 C C . VAL B 1 7 ? 44.75 -9.617 1.174 1 42.16 7 VAL B C 1
ATOM 904 O O . VAL B 1 7 ? 44.719 -10.164 0.067 1 42.16 7 VAL B O 1
ATOM 907 N N . LEU B 1 8 ? 44.031 -10.148 2.086 1 40.28 8 LEU B N 1
ATOM 908 C CA . LEU B 1 8 ? 42.656 -10.539 1.711 1 40.28 8 LEU B CA 1
ATOM 909 C C . LEU B 1 8 ? 42.062 -9.531 0.738 1 40.28 8 LEU B C 1
ATOM 911 O O . LEU B 1 8 ? 42.156 -8.32 0.942 1 40.28 8 LEU B O 1
ATOM 915 N N . SER B 1 9 ? 42.062 -9.773 -0.494 1 42.28 9 SER B N 1
ATOM 916 C CA . SER B 1 9 ? 41.562 -8.984 -1.628 1 42.28 9 SER B CA 1
ATOM 917 C C . SER B 1 9 ? 40.219 -8.359 -1.332 1 42.28 9 SER B C 1
ATOM 919 O O . SER B 1 9 ? 39.406 -8.945 -0.623 1 42.28 9 SER B O 1
ATOM 921 N N . PRO B 1 10 ? 40.094 -7.023 -1.455 1 43.19 10 PRO B N 1
ATOM 922 C CA . PRO B 1 10 ? 38.875 -6.238 -1.344 1 43.19 10 PRO B CA 1
ATOM 923 C C . PRO B 1 10 ? 37.688 -6.91 -2.023 1 43.19 10 PRO B C 1
ATOM 925 O O . PRO B 1 10 ? 36.562 -6.398 -1.964 1 43.19 10 PRO B O 1
ATOM 928 N N . ALA B 1 11 ? 37.906 -7.957 -2.773 1 45.66 11 ALA B N 1
ATOM 929 C CA . ALA B 1 11 ? 36.781 -8.594 -3.445 1 45.66 11 ALA B CA 1
ATOM 930 C C . ALA B 1 11 ? 35.812 -9.195 -2.436 1 45.66 11 ALA B C 1
ATOM 932 O O . ALA B 1 11 ? 34.594 -9.305 -2.707 1 45.66 11 ALA B O 1
ATOM 933 N N . SER B 1 12 ? 36.312 -9.609 -1.326 1 50.84 12 SER B N 1
ATOM 934 C CA . SER B 1 12 ? 35.375 -10.219 -0.373 1 50.84 12 SER B CA 1
ATOM 935 C C . SER B 1 12 ? 34.438 -9.172 0.216 1 50.84 12 SER B C 1
ATOM 937 O O . SER B 1 12 ? 33.25 -9.461 0.459 1 50.84 12 SER B O 1
ATOM 939 N N . TYR B 1 13 ? 34.906 -8.039 0.519 1 50.56 13 TYR B N 1
ATOM 940 C CA . TYR B 1 13 ? 34.062 -6.969 1.033 1 50.56 13 TYR B CA 1
ATOM 941 C C . TYR B 1 13 ? 33.094 -6.477 -0.035 1 50.56 13 TYR B C 1
ATOM 943 O O . TYR B 1 13 ? 31.953 -6.133 0.266 1 50.56 13 TYR B O 1
ATOM 951 N N . LEU B 1 14 ? 33.438 -6.504 -1.271 1 52.59 14 LEU B N 1
ATOM 952 C CA . LEU B 1 14 ? 32.531 -6.09 -2.342 1 52.59 14 LEU B CA 1
ATOM 953 C C . LEU B 1 14 ? 31.438 -7.113 -2.539 1 52.59 14 LEU B C 1
ATOM 955 O O . LEU B 1 14 ? 30.297 -6.746 -2.852 1 52.59 14 LEU B O 1
ATOM 959 N N . GLN B 1 15 ? 31.781 -8.344 -2.389 1 53.12 15 GLN B N 1
ATOM 960 C CA . GLN B 1 15 ? 30.75 -9.375 -2.498 1 53.12 15 GLN B CA 1
ATOM 961 C C . GLN B 1 15 ? 29.75 -9.273 -1.354 1 53.12 15 GLN B C 1
ATOM 963 O O . GLN B 1 15 ? 28.547 -9.438 -1.562 1 53.12 15 GLN B O 1
ATOM 968 N N . SER B 1 16 ? 30.281 -9.117 -0.203 1 54.66 16 SER B N 1
ATOM 969 C CA . SER B 1 16 ? 29.406 -8.961 0.947 1 54.66 16 SER B CA 1
ATOM 970 C C . SER B 1 16 ? 28.531 -7.715 0.812 1 54.66 16 SER B C 1
ATOM 972 O O . SER B 1 16 ? 27.344 -7.738 1.151 1 54.66 16 SER B O 1
ATOM 974 N N . SER B 1 17 ? 29.297 -6.711 0.394 1 53.94 17 SER B N 1
ATOM 975 C CA . SER B 1 17 ? 28.547 -5.477 0.208 1 53.94 17 SER B CA 1
ATOM 976 C C . SER B 1 17 ? 27.484 -5.633 -0.879 1 53.94 17 SER B C 1
ATOM 978 O O . SER B 1 17 ? 26.391 -5.086 -0.768 1 53.94 17 SER B O 1
ATOM 980 N N . ASN B 1 18 ? 27.922 -6.395 -1.882 1 54.53 18 ASN B N 1
ATOM 981 C CA . ASN B 1 18 ? 26.969 -6.648 -2.955 1 54.53 18 ASN B CA 1
ATOM 982 C C . ASN B 1 18 ? 25.781 -7.477 -2.465 1 54.53 18 ASN B C 1
ATOM 984 O O . ASN B 1 18 ? 24.641 -7.246 -2.875 1 54.53 18 ASN B O 1
ATOM 988 N N . TRP B 1 19 ? 26.25 -8.516 -1.643 1 58.22 19 TRP B N 1
ATOM 989 C CA . TRP B 1 19 ? 25.156 -9.344 -1.136 1 58.22 19 TRP B CA 1
ATOM 990 C C . TRP B 1 19 ? 24.234 -8.531 -0.236 1 58.22 19 TRP B C 1
ATOM 992 O O . TRP B 1 19 ? 23.016 -8.789 -0.188 1 58.22 19 TRP B O 1
ATOM 1002 N N . LEU B 1 20 ? 24.844 -7.668 0.673 1 55.59 20 LEU B N 1
ATOM 1003 C CA . LEU B 1 20 ? 24.016 -6.809 1.527 1 55.59 20 LEU B CA 1
ATOM 1004 C C . LEU B 1 20 ? 23.203 -5.836 0.692 1 55.59 20 LEU B C 1
ATOM 1006 O O . LEU B 1 20 ? 22.031 -5.57 1.007 1 55.59 20 LEU B O 1
ATOM 1010 N N . LEU B 1 21 ? 23.875 -5.281 -0.279 1 56.66 21 LEU B N 1
ATOM 1011 C CA . LEU B 1 21 ? 23.172 -4.391 -1.19 1 56.66 21 LEU B CA 1
ATOM 1012 C C . LEU B 1 21 ? 22.094 -5.148 -1.968 1 56.66 21 LEU B C 1
ATOM 1014 O O . LEU B 1 21 ? 21 -4.633 -2.186 1 56.66 21 LEU B O 1
ATOM 1018 N N . GLN B 1 22 ? 22.453 -6.309 -2.381 1 54.72 22 GLN B N 1
ATOM 1019 C CA . GLN B 1 22 ? 21.484 -7.141 -3.084 1 54.72 22 GLN B CA 1
ATOM 1020 C C . GLN B 1 22 ? 20.312 -7.508 -2.18 1 54.72 22 GLN B C 1
ATOM 1022 O O . GLN B 1 22 ? 19.156 -7.484 -2.613 1 54.72 22 GLN B O 1
ATOM 1027 N N . GLU B 1 23 ? 20.641 -7.941 -0.972 1 54.16 23 GLU B N 1
ATOM 1028 C CA . GLU B 1 23 ? 19.578 -8.219 -0.005 1 54.16 23 GLU B CA 1
ATOM 1029 C C . GLU B 1 23 ? 18.719 -6.984 0.239 1 54.16 23 GLU B C 1
ATOM 1031 O O . GLU B 1 23 ? 17.484 -7.086 0.314 1 54.16 23 GLU B O 1
ATOM 1036 N N . SER B 1 24 ? 19.438 -5.836 0.351 1 55.31 24 SER B N 1
ATOM 1037 C CA . SER B 1 24 ? 18.703 -4.598 0.583 1 55.31 24 SER B CA 1
ATOM 1038 C C . SER B 1 24 ? 17.828 -4.246 -0.608 1 55.31 24 SER B C 1
ATOM 1040 O O . SER B 1 24 ? 16.688 -3.795 -0.434 1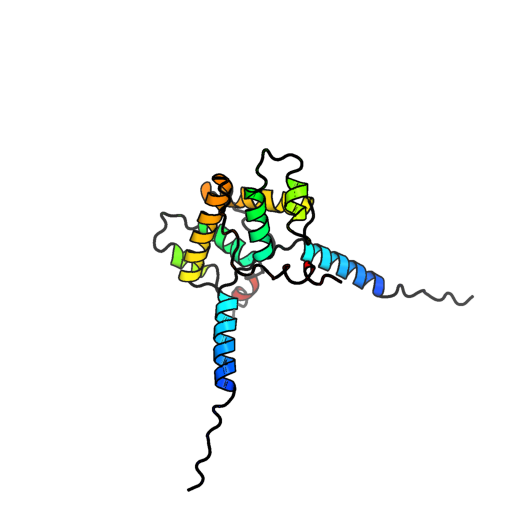 55.31 24 SER B O 1
ATOM 1042 N N . LEU B 1 25 ? 18.438 -4.562 -1.777 1 55.28 25 LEU B N 1
ATOM 1043 C CA . LEU B 1 25 ? 17.672 -4.266 -2.975 1 55.28 25 LEU B CA 1
ATOM 1044 C C . LEU B 1 25 ? 16.531 -5.266 -3.148 1 55.28 25 LEU B C 1
ATOM 1046 O O . LEU B 1 25 ? 15.445 -4.906 -3.611 1 55.28 25 LEU B O 1
ATOM 1050 N N . GLY B 1 26 ? 16.875 -6.527 -2.812 1 55.47 26 GLY B N 1
ATOM 1051 C CA . GLY B 1 26 ? 15.852 -7.559 -2.906 1 55.47 26 GLY B CA 1
ATOM 1052 C C . GLY B 1 26 ? 14.727 -7.375 -1.908 1 55.47 26 GLY B C 1
ATOM 1053 O O . GLY B 1 26 ? 13.594 -7.793 -2.158 1 55.47 26 GLY B O 1
ATOM 1054 N N . THR B 1 27 ? 15.047 -6.59 -0.885 1 70.31 27 THR B N 1
ATOM 1055 C CA . THR B 1 27 ? 14.039 -6.43 0.158 1 70.31 27 THR B CA 1
ATOM 1056 C C . THR B 1 27 ? 13.219 -5.156 -0.067 1 70.31 27 THR B C 1
ATOM 1058 O O . THR B 1 27 ? 12.133 -5.008 0.486 1 70.31 27 THR B O 1
ATOM 1061 N N . ARG B 1 28 ? 13.688 -4.477 -0.983 1 88.06 28 ARG B N 1
ATOM 1062 C CA . ARG B 1 28 ? 12.938 -3.254 -1.229 1 88.06 28 ARG B CA 1
ATOM 10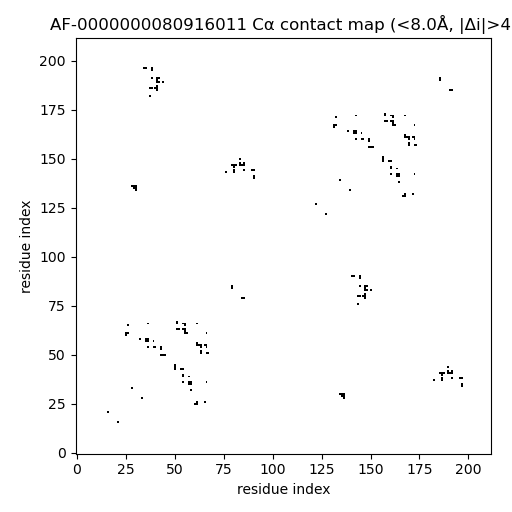63 C C . ARG B 1 28 ? 11.867 -3.473 -2.297 1 88.06 28 ARG B C 1
ATOM 1065 O O . ARG B 1 28 ? 12.109 -4.156 -3.293 1 88.06 28 ARG B O 1
ATOM 1072 N N . TRP B 1 29 ? 10.742 -3.045 -2.045 1 94.19 29 TRP B N 1
ATOM 1073 C CA . TRP B 1 29 ? 9.609 -3.162 -2.953 1 94.19 29 TRP B CA 1
ATOM 1074 C C . TRP B 1 29 ? 9.398 -1.87 -3.736 1 94.19 29 TRP B C 1
ATOM 1076 O O . TRP B 1 29 ? 9.289 -0.792 -3.148 1 94.19 29 TRP B O 1
ATOM 1086 N N . THR B 1 30 ? 9.43 -2.059 -5.055 1 89.31 30 THR B N 1
ATOM 1087 C CA . THR B 1 30 ? 8.984 -0.942 -5.879 1 89.31 30 THR B CA 1
ATOM 1088 C C . THR B 1 30 ? 7.461 -0.87 -5.922 1 89.31 30 THR B C 1
ATOM 1090 O O . THR B 1 30 ? 6.777 -1.823 -5.539 1 89.31 30 THR B O 1
ATOM 1093 N N . ARG B 1 31 ? 7.02 0.234 -6.426 1 88.5 31 ARG B N 1
ATOM 1094 C CA . ARG B 1 31 ? 5.578 0.379 -6.582 1 88.5 31 ARG B CA 1
ATOM 1095 C C . ARG B 1 31 ? 5.027 -0.651 -7.566 1 88.5 31 ARG B C 1
ATOM 1097 O O . ARG B 1 31 ? 3.947 -1.205 -7.352 1 88.5 31 ARG B O 1
ATOM 1104 N N . GLN B 1 32 ? 5.746 -0.92 -8.578 1 90.31 32 GLN B N 1
ATOM 1105 C CA . GLN B 1 32 ? 5.305 -1.9 -9.57 1 90.31 32 GLN B CA 1
ATOM 1106 C C . GLN B 1 32 ? 5.254 -3.303 -8.969 1 90.31 32 GLN B C 1
ATOM 1108 O O . GLN B 1 32 ? 4.289 -4.039 -9.18 1 90.31 32 GLN B O 1
ATOM 1113 N N . GLU B 1 33 ? 6.262 -3.621 -8.258 1 93.44 33 GLU B N 1
ATOM 1114 C CA . GLU B 1 33 ? 6.27 -4.918 -7.59 1 93.44 33 GLU B CA 1
ATOM 1115 C C . GLU B 1 33 ? 5.105 -5.043 -6.609 1 93.44 33 GLU B C 1
ATOM 1117 O O . GLU B 1 33 ? 4.48 -6.102 -6.516 1 93.44 33 GLU B O 1
ATOM 1122 N N . ASN B 1 34 ? 4.82 -3.957 -5.965 1 94.56 34 ASN B N 1
ATOM 1123 C CA . ASN B 1 34 ? 3.703 -3.986 -5.027 1 94.56 34 ASN B CA 1
ATOM 1124 C C . ASN B 1 34 ? 2.371 -4.168 -5.75 1 94.56 34 ASN B C 1
ATOM 1126 O O . ASN B 1 34 ? 1.491 -4.883 -5.27 1 94.56 34 ASN B O 1
ATOM 1130 N N . LYS B 1 35 ? 2.205 -3.557 -6.855 1 93.06 35 LYS B N 1
ATOM 1131 C CA . LYS B 1 35 ? 0.964 -3.707 -7.609 1 93.06 35 LYS B CA 1
ATOM 1132 C C . LYS B 1 35 ? 0.8 -5.137 -8.117 1 93.06 35 LYS B C 1
ATOM 1134 O O . LYS B 1 35 ? -0.303 -5.688 -8.094 1 93.06 35 LYS B O 1
ATOM 1139 N N . LEU B 1 36 ? 1.867 -5.77 -8.539 1 94.31 36 LEU B N 1
ATOM 1140 C CA . LEU B 1 36 ? 1.827 -7.172 -8.93 1 94.31 36 LEU B CA 1
ATOM 1141 C C . LEU B 1 36 ? 1.455 -8.062 -7.746 1 94.31 36 LEU B C 1
ATOM 1143 O O . LEU B 1 36 ? 0.639 -8.977 -7.887 1 94.31 36 LEU B O 1
ATOM 1147 N N . PHE B 1 37 ? 2.029 -7.727 -6.641 1 96.94 37 PHE B N 1
ATOM 1148 C CA . PHE B 1 37 ? 1.76 -8.453 -5.402 1 96.94 37 PHE B CA 1
ATOM 1149 C C . PHE B 1 37 ? 0.282 -8.367 -5.035 1 96.94 37 PHE B C 1
ATOM 1151 O O . PHE B 1 37 ? -0.358 -9.383 -4.773 1 96.94 37 PHE B O 1
ATOM 1158 N N . GLU B 1 38 ? -0.22 -7.18 -5.082 1 95.31 38 GLU B N 1
ATOM 1159 C CA . GLU B 1 38 ? -1.625 -6.961 -4.75 1 95.31 38 GLU B CA 1
ATOM 1160 C C . GLU B 1 38 ? -2.543 -7.684 -5.734 1 95.31 38 GLU B C 1
ATOM 1162 O O . GLU B 1 38 ? -3.553 -8.266 -5.336 1 95.31 38 GLU B O 1
ATOM 1167 N N . SER B 1 39 ? -2.172 -7.711 -6.957 1 94 39 SER B N 1
ATOM 1168 C CA . SER B 1 39 ? -2.943 -8.438 -7.961 1 94 39 SER B CA 1
ATOM 1169 C C . SER B 1 39 ? -2.879 -9.945 -7.723 1 94 39 SER B C 1
ATOM 1171 O O . SER B 1 39 ? -3.881 -10.641 -7.875 1 94 39 SER B O 1
ATOM 1173 N N . ALA B 1 40 ? -1.727 -10.398 -7.348 1 96.94 40 ALA B N 1
ATOM 1174 C CA . ALA B 1 40 ? -1.552 -11.82 -7.07 1 96.94 40 ALA B CA 1
ATOM 1175 C C . ALA B 1 40 ? -2.43 -12.266 -5.902 1 96.94 40 ALA B C 1
ATOM 1177 O O . ALA B 1 40 ? -2.971 -13.367 -5.91 1 96.94 40 ALA B O 1
ATOM 1178 N N . LEU B 1 41 ? -2.588 -11.383 -4.949 1 97.38 41 LEU B N 1
ATOM 1179 C CA . LEU B 1 41 ? -3.412 -11.703 -3.791 1 97.38 41 LEU B CA 1
ATOM 1180 C C . LEU B 1 41 ? -4.871 -11.883 -4.195 1 97.38 41 LEU B C 1
ATOM 1182 O O . LEU B 1 41 ? -5.609 -12.633 -3.551 1 97.38 41 LEU B O 1
ATOM 1186 N N . VAL B 1 42 ? -5.242 -11.18 -5.199 1 94.94 42 VAL B N 1
ATOM 1187 C CA . VAL B 1 42 ? -6.609 -11.32 -5.699 1 94.94 42 VAL B CA 1
ATOM 1188 C C . VAL B 1 42 ? -6.785 -12.688 -6.352 1 94.94 42 VAL B C 1
ATOM 1190 O O . VAL B 1 42 ? -7.781 -13.375 -6.109 1 94.94 42 VAL B O 1
ATOM 1193 N N . VAL B 1 43 ? -5.852 -13.062 -7.133 1 94.56 43 VAL B N 1
ATOM 1194 C CA . VAL B 1 43 ? -5.895 -14.32 -7.879 1 94.56 43 VAL B CA 1
ATOM 1195 C C . VAL B 1 43 ? -5.758 -15.492 -6.914 1 94.56 43 VAL B C 1
ATOM 1197 O O . VAL B 1 43 ? -6.512 -16.469 -7 1 94.56 43 VAL B O 1
ATOM 1200 N N . TYR B 1 44 ? -4.824 -15.383 -6.008 1 96.81 44 TYR B N 1
ATOM 1201 C CA . TYR B 1 44 ? -4.574 -16.422 -5.02 1 96.81 44 TYR B CA 1
ATOM 1202 C C . TYR B 1 44 ? -4.996 -15.977 -3.627 1 96.81 44 TYR B C 1
ATOM 1204 O O . TYR B 1 44 ? -4.191 -15.414 -2.879 1 96.81 44 TYR B O 1
ATOM 1212 N N . ASP B 1 45 ? -6.168 -16.328 -3.254 1 94 45 ASP B N 1
ATOM 1213 C CA . ASP B 1 45 ? -6.727 -15.852 -1.991 1 94 45 ASP B CA 1
ATOM 1214 C C . ASP B 1 45 ? -6.32 -16.766 -0.836 1 94 45 ASP B C 1
ATOM 1216 O O . ASP B 1 45 ? -5.438 -17.609 -0.986 1 94 45 ASP B O 1
ATOM 1220 N N . LYS B 1 46 ? -6.773 -16.594 0.297 1 94.31 46 LYS B N 1
ATOM 1221 C CA . LYS B 1 46 ? -6.344 -17.234 1.54 1 94.31 46 LYS B CA 1
ATOM 1222 C C . LYS B 1 46 ? -6.594 -18.734 1.502 1 94.31 46 LYS B C 1
ATOM 1224 O O . LYS B 1 46 ? -5.953 -19.5 2.23 1 94.31 46 LYS B O 1
ATOM 1229 N N . ASP B 1 47 ? -7.512 -19.109 0.616 1 95.62 47 ASP B N 1
ATOM 1230 C CA . ASP B 1 47 ? -7.859 -20.531 0.584 1 95.62 47 ASP B CA 1
ATOM 1231 C C . ASP B 1 47 ? -7.051 -21.281 -0.478 1 95.62 47 ASP B C 1
ATOM 1233 O O . ASP B 1 47 ? -7.176 -22.5 -0.622 1 95.62 47 ASP B O 1
ATOM 1237 N N . THR B 1 48 ? -6.266 -20.562 -1.193 1 96.5 48 THR B N 1
ATOM 1238 C CA . THR B 1 48 ? -5.457 -21.172 -2.238 1 96.5 48 THR B CA 1
ATOM 1239 C C . THR B 1 48 ? -4.367 -22.062 -1.632 1 96.5 48 THR B C 1
ATOM 1241 O O . THR B 1 48 ? -3.584 -21.594 -0.799 1 96.5 48 THR B O 1
ATOM 1244 N N . PRO B 1 49 ? -4.223 -23.297 -1.962 1 98.38 49 PRO B N 1
ATOM 1245 C CA . PRO B 1 49 ? -3.08 -24.094 -1.523 1 98.38 49 PRO B CA 1
ATOM 1246 C C . PRO B 1 49 ? -1.749 -23.562 -2.051 1 98.38 49 PRO B C 1
ATOM 1248 O O . PRO B 1 49 ? -1.674 -23.094 -3.191 1 98.38 49 PRO B O 1
ATOM 1251 N N . ASP B 1 50 ? -0.708 -23.594 -1.282 1 98.38 50 ASP B N 1
ATOM 1252 C CA . ASP B 1 50 ? 0.627 -23.109 -1.616 1 98.38 50 ASP B CA 1
ATOM 1253 C C . ASP B 1 50 ? 0.583 -21.656 -2.092 1 98.38 50 ASP B C 1
ATOM 1255 O O . ASP B 1 50 ? 1.297 -21.281 -3.023 1 98.38 50 ASP B O 1
ATOM 1259 N N . ARG B 1 51 ? -0.257 -20.891 -1.533 1 98.19 51 ARG B N 1
ATOM 1260 C CA . ARG B 1 51 ? -0.559 -19.516 -1.933 1 98.19 51 ARG B CA 1
ATOM 1261 C C . ARG B 1 51 ? 0.719 -18.703 -2.131 1 98.19 51 ARG B C 1
ATOM 1263 O O . ARG B 1 51 ? 0.897 -18.062 -3.166 1 98.19 51 ARG B O 1
ATOM 1270 N N . TRP B 1 52 ? 1.614 -18.766 -1.143 1 98.62 52 TRP B N 1
ATOM 1271 C CA . TRP B 1 52 ? 2.76 -17.859 -1.146 1 98.62 52 TRP B CA 1
ATOM 1272 C C . TRP B 1 52 ? 3.766 -18.266 -2.219 1 98.62 52 TRP B C 1
ATOM 1274 O O . TRP B 1 52 ? 4.441 -17.406 -2.799 1 98.62 52 TRP B O 1
ATOM 1284 N N . LEU B 1 53 ? 3.871 -19.531 -2.49 1 98.69 53 LEU B N 1
ATOM 1285 C CA . LEU B 1 53 ? 4.68 -19.969 -3.625 1 98.69 53 LEU B CA 1
ATOM 1286 C C . LEU B 1 53 ? 4.137 -19.406 -4.93 1 98.69 53 LEU B C 1
ATOM 1288 O O . LEU B 1 53 ? 4.906 -18.938 -5.781 1 98.69 53 LEU B O 1
ATOM 1292 N N . LYS B 1 54 ? 2.842 -19.406 -5.098 1 98.56 54 LYS B N 1
ATOM 1293 C CA . LYS B 1 54 ? 2.199 -18.906 -6.309 1 98.56 54 LYS B CA 1
ATOM 1294 C C . LYS B 1 54 ? 2.336 -17.391 -6.418 1 98.56 54 LYS B C 1
ATOM 1296 O O . LYS B 1 54 ? 2.656 -16.859 -7.488 1 98.56 54 LYS B O 1
ATOM 1301 N N . VAL B 1 55 ? 2.158 -16.703 -5.344 1 98.25 55 VAL B N 1
ATOM 1302 C CA . VAL B 1 55 ? 2.316 -15.258 -5.328 1 98.25 55 VAL B CA 1
ATOM 1303 C C . VAL B 1 55 ? 3.754 -14.891 -5.691 1 98.25 55 VAL B C 1
ATOM 1305 O O . VAL B 1 55 ? 3.986 -14.047 -6.562 1 98.25 55 VAL B O 1
ATOM 1308 N N . ALA B 1 56 ? 4.719 -15.531 -5.105 1 97.94 56 ALA B N 1
ATOM 1309 C CA . ALA B 1 56 ? 6.125 -15.227 -5.355 1 97.94 56 ALA B CA 1
ATOM 1310 C C . ALA B 1 56 ? 6.5 -15.516 -6.805 1 97.94 56 ALA B C 1
ATOM 1312 O O . ALA B 1 56 ? 7.32 -14.805 -7.395 1 97.94 56 ALA B O 1
ATOM 1313 N N . SER B 1 57 ? 5.902 -16.484 -7.391 1 98.06 57 SER B N 1
ATOM 1314 C CA . SER B 1 57 ? 6.223 -16.875 -8.758 1 98.06 57 SER B CA 1
ATOM 1315 C C . SER B 1 57 ? 5.836 -15.781 -9.75 1 98.06 57 SER B C 1
ATOM 1317 O O . SER B 1 57 ? 6.344 -15.742 -10.867 1 98.06 57 SER B O 1
ATOM 1319 N N . LEU B 1 58 ? 4.906 -14.883 -9.375 1 96.81 58 LEU B N 1
ATOM 1320 C CA . LEU B 1 58 ? 4.441 -13.82 -10.266 1 96.81 58 LEU B CA 1
ATOM 1321 C C . LEU B 1 58 ? 5.312 -12.578 -10.133 1 96.81 58 LEU B C 1
ATOM 1323 O O . LEU B 1 58 ? 5.125 -11.602 -10.859 1 96.81 58 LEU B O 1
ATOM 1327 N N . ILE B 1 59 ? 6.293 -12.633 -9.18 1 95.88 59 ILE B N 1
ATOM 1328 C CA . ILE B 1 59 ? 7.195 -11.508 -8.93 1 95.88 59 ILE B CA 1
ATOM 1329 C C . ILE B 1 59 ? 8.641 -12.008 -8.898 1 95.88 59 ILE B C 1
ATOM 1331 O O . ILE B 1 59 ? 9.219 -12.195 -7.824 1 95.88 59 ILE B O 1
ATOM 1335 N N . PRO B 1 60 ? 9.305 -12.164 -9.992 1 93.12 60 PRO B N 1
ATOM 1336 C CA . PRO B 1 60 ? 10.586 -12.859 -10.117 1 93.12 60 PRO B CA 1
ATOM 1337 C C . PRO B 1 60 ? 11.648 -12.312 -9.164 1 93.12 60 PRO B C 1
ATOM 1339 O O . PRO B 1 60 ? 12.539 -13.047 -8.734 1 93.12 60 PRO B O 1
ATOM 1342 N N . SER B 1 61 ? 11.555 -11.125 -8.742 1 93.38 61 SER B N 1
ATOM 1343 C CA . SER B 1 61 ? 12.562 -10.523 -7.883 1 93.38 61 SER B CA 1
ATOM 1344 C C . SER B 1 61 ? 12.273 -10.805 -6.41 1 93.38 61 SER B C 1
ATOM 1346 O O . SER B 1 61 ? 13.016 -10.352 -5.531 1 93.38 61 SER B O 1
ATOM 1348 N N . LYS B 1 62 ? 11.281 -11.562 -6.129 1 96.25 62 LYS B N 1
ATOM 1349 C CA . LYS B 1 62 ? 10.867 -11.781 -4.75 1 96.25 62 LYS B CA 1
ATOM 1350 C C . LYS B 1 62 ? 10.805 -13.273 -4.422 1 96.25 62 LYS B C 1
ATOM 1352 O O . LYS B 1 62 ? 10.375 -14.078 -5.25 1 96.25 62 LYS B O 1
ATOM 1357 N N . THR B 1 63 ? 11.203 -13.531 -3.174 1 96.44 63 THR B N 1
ATOM 1358 C CA . THR B 1 63 ? 11.102 -14.891 -2.641 1 96.44 63 THR B CA 1
ATOM 1359 C C . THR B 1 63 ? 9.773 -15.078 -1.905 1 96.44 63 THR B C 1
ATOM 1361 O O . THR B 1 63 ? 9.047 -14.109 -1.667 1 96.44 63 THR B O 1
ATOM 1364 N N . VAL B 1 64 ? 9.555 -16.312 -1.529 1 98.06 64 VAL B N 1
ATOM 1365 C CA . VAL B 1 64 ? 8.383 -16.641 -0.724 1 98.06 64 VAL B CA 1
ATOM 1366 C C . VAL B 1 64 ? 8.414 -15.852 0.582 1 98.06 64 VAL B C 1
ATOM 1368 O O . VAL B 1 64 ? 7.402 -15.273 0.992 1 98.06 64 VAL B O 1
ATOM 1371 N N . ASN B 1 65 ? 9.531 -15.781 1.152 1 97.06 65 ASN B N 1
ATOM 1372 C CA . ASN B 1 65 ? 9.641 -15.023 2.395 1 97.06 65 ASN B CA 1
ATOM 1373 C C . ASN B 1 65 ? 9.383 -13.539 2.172 1 97.06 65 ASN B C 1
ATOM 1375 O O . ASN B 1 65 ? 8.781 -12.875 3.02 1 97.06 65 ASN B O 1
ATOM 1379 N N . ASP B 1 66 ? 9.805 -13.055 1.086 1 96.56 66 ASP B N 1
ATOM 1380 C CA . ASP B 1 66 ? 9.555 -11.648 0.775 1 96.56 66 ASP B CA 1
ATOM 1381 C C . ASP B 1 66 ? 8.062 -11.359 0.679 1 96.56 66 ASP B C 1
ATOM 1383 O O . ASP B 1 66 ? 7.578 -10.359 1.211 1 96.56 66 ASP B O 1
ATOM 1387 N N . VAL B 1 67 ? 7.305 -12.211 0.049 1 97.94 67 VAL B N 1
ATOM 1388 C CA . VAL B 1 67 ? 5.891 -11.922 -0.173 1 97.94 67 VAL B CA 1
ATOM 1389 C C . VAL B 1 67 ? 5.109 -12.141 1.121 1 97.94 67 VAL B C 1
ATOM 1391 O O . VAL B 1 67 ? 4.129 -11.438 1.386 1 97.94 67 VAL B O 1
ATOM 1394 N N . ILE B 1 68 ? 5.586 -13.055 1.914 1 97.81 68 ILE B N 1
ATOM 1395 C CA . ILE B 1 68 ? 4.945 -13.234 3.213 1 97.81 68 ILE B CA 1
ATOM 1396 C C . ILE B 1 68 ? 5.145 -11.977 4.062 1 97.81 68 ILE B C 1
ATOM 1398 O O . ILE B 1 68 ? 4.199 -11.477 4.672 1 97.81 68 ILE B O 1
ATOM 1402 N N . LYS B 1 69 ? 6.277 -11.492 4.109 1 96.62 69 LYS B N 1
ATOM 1403 C CA . LYS B 1 69 ? 6.555 -10.273 4.867 1 96.62 69 LYS B CA 1
ATOM 1404 C C . LYS B 1 69 ? 5.75 -9.094 4.324 1 96.62 69 LYS B C 1
ATOM 1406 O O . LYS B 1 69 ? 5.219 -8.297 5.098 1 96.62 69 LYS B O 1
ATOM 1411 N N . GLN B 1 70 ? 5.746 -8.961 2.994 1 96.44 70 GLN B N 1
ATOM 1412 C CA . GLN B 1 70 ? 4.977 -7.887 2.373 1 96.44 70 GLN B CA 1
ATOM 1413 C C . GLN B 1 70 ? 3.504 -7.969 2.762 1 96.44 70 GLN B C 1
ATOM 1415 O O . GLN B 1 70 ? 2.863 -6.941 3.002 1 96.44 70 GLN B O 1
ATOM 1420 N N . TYR B 1 71 ? 2.98 -9.172 2.855 1 97.56 71 TYR B N 1
ATOM 1421 C CA . TYR B 1 71 ? 1.592 -9.367 3.258 1 97.56 71 TYR B CA 1
ATOM 1422 C C . TYR B 1 71 ? 1.376 -8.938 4.703 1 97.56 71 TYR B C 1
ATOM 1424 O O . TYR B 1 71 ? 0.391 -8.258 5.016 1 97.56 71 TYR B O 1
ATOM 1432 N N . ARG B 1 72 ? 2.266 -9.312 5.531 1 96.94 72 ARG B N 1
ATOM 1433 C CA . ARG B 1 72 ? 2.168 -8.914 6.93 1 96.94 72 ARG B CA 1
ATOM 1434 C C . ARG B 1 72 ? 2.229 -7.398 7.078 1 96.94 72 ARG B C 1
ATOM 1436 O O . ARG B 1 72 ? 1.481 -6.812 7.867 1 96.94 72 ARG B O 1
ATOM 1443 N N . GLU B 1 73 ? 3.107 -6.773 6.305 1 93.81 73 GLU B N 1
ATOM 1444 C CA . GLU B 1 73 ? 3.203 -5.316 6.336 1 93.81 73 GLU B CA 1
ATOM 1445 C C . GLU B 1 73 ? 1.913 -4.668 5.844 1 93.81 73 GLU B C 1
ATOM 1447 O O . GLU B 1 73 ? 1.433 -3.699 6.438 1 93.81 73 GLU B O 1
ATOM 1452 N N . LEU B 1 74 ? 1.428 -5.203 4.746 1 95.19 74 LEU B N 1
ATOM 1453 C CA . LEU B 1 74 ? 0.164 -4.699 4.219 1 95.19 74 LEU B CA 1
ATOM 1454 C C . LEU B 1 74 ? -0.938 -4.789 5.27 1 95.19 74 LEU B C 1
ATOM 1456 O O . LEU B 1 74 ? -1.665 -3.818 5.496 1 95.19 74 LEU B O 1
ATOM 1460 N N . GLU B 1 75 ? -1.041 -5.926 5.98 1 94.31 75 GLU B N 1
ATOM 1461 C CA . GLU B 1 75 ? -2.051 -6.121 7.016 1 94.31 75 GLU B CA 1
ATOM 1462 C C . GLU B 1 75 ? -1.844 -5.152 8.18 1 94.31 75 GLU B C 1
ATOM 1464 O O . GLU B 1 75 ? -2.809 -4.605 8.719 1 94.31 75 GLU B O 1
ATOM 1469 N N . GLU B 1 76 ? -0.676 -4.98 8.539 1 92.44 76 GLU B N 1
ATOM 1470 C CA . GLU B 1 76 ? -0.357 -4.07 9.633 1 92.44 76 GLU B CA 1
ATOM 1471 C C . GLU B 1 76 ? -0.721 -2.631 9.281 1 92.44 76 GLU B C 1
ATOM 1473 O O . GLU B 1 76 ? -1.312 -1.916 10.086 1 92.44 76 GLU B O 1
ATOM 1478 N N . ASP B 1 77 ? -0.339 -2.188 8.07 1 90.88 77 ASP B N 1
ATOM 1479 C CA . ASP B 1 77 ? -0.643 -0.825 7.645 1 90.88 77 ASP B CA 1
ATOM 1480 C C . ASP B 1 77 ? -2.145 -0.552 7.703 1 90.88 77 ASP B C 1
ATOM 1482 O O . ASP B 1 77 ? -2.572 0.469 8.242 1 90.88 77 ASP B O 1
ATOM 1486 N N . VAL B 1 78 ? -2.918 -1.462 7.176 1 92.56 78 VAL B N 1
ATOM 1487 C CA . VAL B 1 78 ? -4.371 -1.311 7.168 1 92.56 78 VAL B CA 1
ATOM 1488 C C . VAL B 1 78 ? -4.895 -1.277 8.602 1 92.56 78 VAL B C 1
ATOM 1490 O O . VAL B 1 78 ? -5.719 -0.428 8.945 1 92.56 78 VAL B O 1
ATOM 1493 N N . SER B 1 79 ? -4.414 -2.107 9.477 1 92.62 79 SER B N 1
ATOM 1494 C CA . SER B 1 79 ? -4.867 -2.191 10.859 1 92.62 79 SER B CA 1
ATOM 1495 C C . SER B 1 79 ? -4.562 -0.904 11.617 1 92.62 79 SER B C 1
ATOM 1497 O O . SER B 1 79 ? -5.406 -0.407 12.375 1 92.62 79 SER B O 1
ATOM 1499 N N . VAL B 1 80 ? -3.395 -0.383 11.438 1 91.38 80 VAL B N 1
ATOM 1500 C CA . VAL B 1 80 ? -2.965 0.815 12.148 1 91.38 80 VAL B CA 1
ATOM 1501 C C . VAL B 1 80 ? -3.797 2.014 11.695 1 91.38 80 VAL B C 1
ATOM 1503 O O . VAL B 1 80 ? -4.262 2.803 12.523 1 91.38 80 VAL B O 1
ATOM 1506 N N . ILE B 1 81 ? -4.062 2.135 10.422 1 91.88 81 ILE B N 1
ATOM 1507 C CA . ILE B 1 81 ? -4.863 3.234 9.891 1 91.88 81 ILE B CA 1
ATOM 1508 C C . ILE B 1 81 ? -6.289 3.145 10.43 1 91.88 81 ILE B C 1
ATOM 1510 O O . ILE B 1 81 ? -6.848 4.145 10.891 1 91.88 81 ILE B O 1
ATOM 1514 N N . GLU B 1 82 ? -6.871 1.972 10.438 1 91 82 GLU B N 1
ATOM 1515 C CA . GLU B 1 82 ? -8.258 1.756 10.836 1 91 82 GLU B CA 1
ATOM 1516 C C . GLU B 1 82 ? -8.43 1.964 12.344 1 91 82 GLU B C 1
ATOM 1518 O O . GLU B 1 82 ? -9.484 2.428 12.789 1 91 82 GLU B O 1
ATOM 1523 N N . SER B 1 83 ? -7.434 1.633 13.047 1 89.88 83 SER B N 1
ATOM 1524 C CA . SER B 1 83 ? -7.535 1.736 14.5 1 89.88 83 SER B CA 1
ATOM 1525 C C . SER B 1 83 ? -7.32 3.172 14.969 1 89.88 83 SER B C 1
ATOM 1527 O O . SER B 1 83 ? -7.695 3.527 16.094 1 89.88 83 SER B O 1
ATOM 1529 N N . GLY B 1 84 ? -6.688 3.984 14.086 1 83 84 GLY B N 1
ATOM 1530 C CA . GLY B 1 84 ? -6.379 5.352 14.469 1 83 84 GLY B CA 1
ATOM 1531 C C . GLY B 1 84 ? -5.336 5.445 15.562 1 83 84 GLY B C 1
ATOM 1532 O O . GLY B 1 84 ? -5.168 6.5 16.188 1 83 84 GLY B O 1
ATOM 1533 N N . PHE B 1 85 ? -4.809 4.254 15.961 1 72.94 85 PHE B N 1
ATOM 1534 C CA . PHE B 1 85 ? -3.795 4.203 17.016 1 72.94 85 PHE B CA 1
ATOM 1535 C C . PHE B 1 85 ? -2.461 4.73 16.5 1 72.94 85 PHE B C 1
ATOM 1537 O O . PHE B 1 85 ? -1.947 4.258 15.484 1 72.94 85 PHE B O 1
ATOM 1544 N N . ILE B 1 86 ? -2.074 5.793 16.844 1 66.56 86 ILE B N 1
ATOM 1545 C CA . ILE B 1 86 ? -0.792 6.391 16.484 1 66.56 86 ILE B CA 1
ATOM 1546 C C . ILE B 1 86 ? 0.314 5.801 17.344 1 66.56 86 ILE B C 1
ATOM 1548 O O . ILE B 1 86 ? 0.329 6.004 18.562 1 66.56 86 ILE B O 1
ATOM 1552 N N . PRO B 1 87 ? 0.917 4.652 16.859 1 57.03 87 PRO B N 1
ATOM 1553 C CA . PRO B 1 87 ? 1.979 4.188 17.766 1 57.03 87 PRO B CA 1
ATOM 1554 C C . PRO B 1 87 ? 2.996 5.277 18.094 1 57.03 87 PRO B C 1
ATOM 1556 O O . PRO B 1 87 ? 3.203 6.195 17.281 1 57.03 87 PRO B O 1
ATOM 1559 N N . VAL B 1 88 ? 3.309 5.441 19.344 1 54.16 88 VAL B N 1
ATOM 1560 C CA . VAL B 1 88 ? 4.379 6.359 19.719 1 54.16 88 VAL B CA 1
ATOM 1561 C C . VAL B 1 88 ? 5.578 6.164 18.797 1 54.16 88 VAL B C 1
ATOM 1563 O O . VAL B 1 88 ? 6.328 7.105 18.531 1 54.16 88 VAL B O 1
ATOM 1566 N N . SER B 1 89 ? 6.008 4.895 18.656 1 49.62 89 SER B N 1
ATOM 1567 C CA . SER B 1 89 ? 7.25 4.574 17.969 1 49.62 89 SER B CA 1
ATOM 1568 C C . SER B 1 89 ? 7.09 4.711 16.453 1 49.62 89 SER B C 1
ATOM 1570 O O . SER B 1 89 ? 6.66 3.768 15.781 1 49.62 89 SER B O 1
ATOM 1572 N N . VAL B 1 90 ? 6.371 5.578 16.062 1 45.62 90 VAL B N 1
ATOM 1573 C CA . VAL B 1 90 ? 6.121 5.609 14.625 1 45.62 90 VAL B CA 1
ATOM 1574 C C . VAL B 1 90 ? 7.281 4.953 13.883 1 45.62 90 VAL B C 1
ATOM 1576 O O . VAL B 1 90 ? 8.359 4.754 14.453 1 45.62 90 VAL B O 1
ATOM 1579 N N . TYR B 1 91 ? 7.398 5.305 12.484 1 44.22 91 TYR B N 1
ATOM 1580 C CA . TYR B 1 91 ? 8.375 4.848 11.5 1 44.22 91 TYR B CA 1
ATOM 1581 C C . TYR B 1 91 ? 9.781 4.871 12.078 1 44.22 91 TYR B C 1
ATOM 1583 O O . TYR B 1 91 ? 10.422 5.926 12.141 1 44.22 91 TYR B O 1
ATOM 1591 N N . THR B 1 92 ? 10.078 4.441 13.141 1 37.03 92 THR B N 1
ATOM 1592 C CA . THR B 1 92 ? 11.477 4.402 13.562 1 37.03 92 THR B CA 1
ATOM 1593 C C . THR B 1 92 ? 12.383 4.129 12.367 1 37.03 92 THR B C 1
ATOM 1595 O O . THR B 1 92 ? 13.609 4.07 12.516 1 37.03 92 THR B O 1
ATOM 1598 N N . ALA B 1 93 ? 12.062 3.229 11.484 1 38.19 93 ALA B N 1
ATOM 1599 C CA . ALA B 1 93 ? 13.266 2.857 10.75 1 38.19 93 ALA B CA 1
ATOM 1600 C C . ALA B 1 93 ? 14.016 4.094 10.258 1 38.19 93 ALA B C 1
ATOM 1602 O O . ALA B 1 93 ? 15.188 4.293 10.594 1 38.19 93 ALA B O 1
ATOM 1603 N N . ASP B 1 94 ? 14.227 4.266 8.82 1 38.53 94 ASP B N 1
ATOM 1604 C CA . ASP B 1 94 ? 15.156 5.238 8.258 1 38.53 94 ASP B CA 1
ATOM 1605 C C . ASP B 1 94 ? 14.695 6.668 8.547 1 38.53 94 ASP B C 1
ATOM 1607 O O . ASP B 1 94 ? 13.914 7.238 7.785 1 38.53 94 ASP B O 1
ATOM 1611 N N . SER B 1 95 ? 14.023 7.055 9.531 1 37.38 95 SER B N 1
ATOM 1612 C CA . SER B 1 95 ? 13.875 8.438 9.984 1 37.38 95 SER B CA 1
ATOM 1613 C C . SER B 1 95 ? 15.203 9.188 9.922 1 37.38 95 SER B C 1
ATOM 1615 O O . SER B 1 95 ? 16.141 8.844 10.633 1 37.38 95 SER B O 1
ATOM 1617 N N . PHE B 1 96 ? 15.609 9.766 8.828 1 34.75 96 PHE B N 1
ATOM 1618 C CA . PHE B 1 96 ? 16.531 10.883 8.633 1 34.75 96 PHE B CA 1
ATOM 1619 C C . PHE B 1 96 ? 16.438 11.867 9.789 1 34.75 96 PHE B C 1
ATOM 1621 O O . PHE B 1 96 ? 15.352 12.219 10.234 1 34.75 96 PHE B O 1
ATOM 1628 N N . THR B 1 97 ? 17.547 12.109 10.484 1 34.56 97 THR B N 1
ATOM 1629 C CA . THR B 1 97 ? 18.203 13.156 11.273 1 34.56 97 THR B CA 1
ATOM 1630 C C . THR B 1 97 ? 17.703 14.531 10.844 1 34.56 97 THR B C 1
ATOM 1632 O O . THR B 1 97 ? 18.141 15.062 9.82 1 34.56 97 THR B O 1
ATOM 1635 N N . LEU B 1 98 ? 16.547 14.859 10.586 1 32.03 98 LEU B N 1
ATOM 1636 C CA . LEU B 1 98 ? 16.328 16.297 10.641 1 32.03 98 LEU B CA 1
ATOM 1637 C C . LEU B 1 98 ? 16.75 16.859 12 1 32.03 98 LEU B C 1
ATOM 1639 O O . LEU B 1 98 ? 16.531 18.047 12.273 1 32.03 98 LEU B O 1
ATOM 1643 N N . GLU B 1 99 ? 17.156 16.125 12.906 1 35 99 GLU B N 1
ATOM 1644 C CA . GLU B 1 99 ? 17.672 16.812 14.078 1 35 99 GLU B CA 1
ATOM 1645 C C . GLU B 1 99 ? 18.844 17.734 13.703 1 35 99 GLU B C 1
ATOM 1647 O O . GLU B 1 99 ? 19.25 18.578 14.5 1 35 99 GLU B O 1
ATOM 1652 N N . TRP B 1 100 ? 19.594 17.484 12.664 1 35.47 100 TRP B N 1
ATOM 1653 C CA . TRP B 1 100 ? 20.828 18.281 12.586 1 35.47 100 TRP B CA 1
ATOM 1654 C C . TRP B 1 100 ? 20.516 19.766 12.43 1 35.47 100 TRP B C 1
ATOM 1656 O O . TRP B 1 100 ? 21.219 20.609 12.969 1 35.47 100 TRP B O 1
ATOM 1666 N N . VAL B 1 101 ? 19.406 20.156 11.68 1 33.09 101 VAL B N 1
ATOM 1667 C CA . VAL B 1 101 ? 19.531 21.562 11.336 1 33.09 101 VAL B CA 1
ATOM 1668 C C . VAL B 1 101 ? 19.203 22.422 12.555 1 33.09 101 VAL B C 1
ATOM 1670 O O . VAL B 1 101 ? 19.844 23.453 12.781 1 33.09 101 VAL B O 1
ATOM 1673 N N . ASN B 1 102 ? 18.281 22.125 13.383 1 30.73 102 ASN B N 1
ATOM 1674 C CA . ASN B 1 102 ? 18.078 23.312 14.227 1 30.73 102 ASN B CA 1
ATOM 1675 C C . ASN B 1 102 ? 19.219 23.484 15.227 1 30.73 102 ASN B C 1
ATOM 1677 O O . ASN B 1 102 ? 19.203 24.438 16.016 1 30.73 102 ASN B O 1
ATOM 1681 N N . ASN B 1 103 ? 19.891 22.484 15.625 1 31.33 103 ASN B N 1
ATOM 1682 C CA . ASN B 1 103 ? 20.562 22.969 16.828 1 31.33 103 ASN B CA 1
ATOM 1683 C C . ASN B 1 103 ? 21.625 24 16.484 1 31.33 103 ASN B C 1
ATOM 1685 O O . ASN B 1 103 ? 22.453 24.359 17.328 1 31.33 103 ASN B O 1
ATOM 1689 N N . GLN B 1 104 ? 22.094 24.156 15.219 1 29.22 104 GLN B N 1
ATOM 1690 C CA . GLN B 1 104 ? 23.172 25.141 15.258 1 29.22 104 GLN B CA 1
ATOM 1691 C C . GLN B 1 104 ? 22.656 26.531 15.617 1 29.22 104 GLN B C 1
ATOM 1693 O O . GLN B 1 104 ? 21.812 27.078 14.906 1 29.22 104 GLN B O 1
ATOM 1698 N N . GLY B 1 105 ? 22.219 26.75 16.859 1 25.36 105 GLY B N 1
ATOM 1699 C CA . GLY B 1 105 ? 22.297 28.047 17.5 1 25.36 105 GLY B CA 1
ATOM 1700 C C . GLY B 1 105 ? 23.484 28.875 17.062 1 25.36 105 GLY B C 1
ATOM 1701 O O . GLY B 1 105 ? 24.641 28.453 17.219 1 25.36 105 GLY B O 1
ATOM 1702 N N . PHE B 1 106 ? 23.375 29.5 15.859 1 25.05 106 PHE B N 1
ATOM 1703 C CA . PHE B 1 106 ? 24.109 30.75 15.914 1 25.05 106 PHE B CA 1
ATOM 1704 C C . PHE B 1 106 ? 23.531 31.672 16.984 1 25.05 106 PHE B C 1
ATOM 1706 O O . PHE B 1 106 ? 22.344 31.609 17.281 1 25.05 106 PHE B O 1
#

Sequence (212 aa):
MNSGIEVLSPASYLQSSNWLLQESLGTRWTRQENKLFESALVVYDKDTPDRWLKVASLIPSKTVNDVIKQYRELEEDVSVIESGFIPVSVYTADSFTLEWVNNQGFMNSGIEVLSPASYLQSSNWLLQESLGTRWTRQENKLFESALVVYDKDTPDRWLKVASLIPSKTVNDVIKQYRELEEDVSVIESGFIPVSVYTADSFTLEWVNNQGF

Radius of gyration: 23.76 Å; Cα contacts (8 Å, |Δi|>4): 114; chains: 2; bounding box: 75×65×65 Å

Nearest PDB structures (foldseek):
  2cjj-assembly1_A  TM=9.381E-01  e=6.334E-05  Antirrhinum majus
  2m2e-assembly1_A  TM=8.994E-01  e=3.915E-03  Homo sapiens
  4eef-assembly4_H  TM=8.796E-01  e=2.161E-02  synthetic construct
  1wgx-assembly1_A  TM=8.815E-01  e=5.521E-01  Homo sapiens
  2cjj-assembly1_A  TM=9.380E-01  e=6.335E-05  Antirrhinum majus

Foldseek 3Di:
DPPPPPPPPCVVVVVVVVVVVLVVVLLDDDPVLVVLLVVLCVVQDPPHPVSLCSSCVSRVSHDSVSSVVVVVVVVVVVVCVVVVDDPPCPPPPPPPCPVPPPPPDD/DPPPPPPPDCVVVVVVVVVVVLVVVLLDDDPVLVVLLVVLCVVQDPPHPVSLCSSCVSRVSHDSVSSVVVVVVVVVVVVCVVVVDDPPCPPPPPPDCPVPPPPPPD

Secondary structure (DSSP, 8-state):
---------THHHHHHHHHHHHHHHHHPPPHHHHHHHHHHHHHS-TTSTTHHHHHHHTSTT--HHHHHHHHHHHHHHHHHHHHT---SSTT-TT----HHHHT---/---------THHHHHHHHHHHHHHHHHPPPHHHHHHHHHHHHHS-TTSTTHHHHHHHTSTT--HHHHHHHHHHHHHHHHHHHHT---SS-S-TT----HHHHT---

Organism: Phaseolus coccineus (NCBI:txid3886)

pLDDT: mean 71.98, std 25.9, range [25.05, 98.69]